Protein 7QWJ (pdb70)

B-factor: mean 31.21, std 9.35, range [13.26, 71.38]

CATH classification: 3.60.21.10

Solvent-accessible surface area: 13076 Å² total; per-residue (Å²): 137,145,81,121,121,35,72,19,64,63,0,15,85,63,0,32,129,17,105,74,53,169,110,52,96,65,10,114,9,99,59,87,19,1,94,57,0,2,66,92,0,68,57,22,2,73,190,29,71,9,1,5,99,13,131,16,70,7,31,0,0,0,2,0,5,2,31,2,29,29,0,4,51,0,0,88,99,5,8,32,12,93,141,18,40,0,0,0,0,0,3,0,0,0,99,17,169,14,0,4,4,0,0,2,0,0,1,0,3,2,16,78,42,40,127,65,0,18,1,0,2,0,3,11,0,6,28,80,40,0,130,137,96,24,0,44,83,10,0,88,134,41,50,60,82,156,0,6,128,28,0,10,58,1,1,21,0,1,4,2,0,0,9,0,48,130,60,2,0,0,0,0,0,0,3,9,66,75,20,132,48,17,96,51,0,102,169,31,152,33,68,41,86,20,56,124,120,24,20,10,0,3,0,0,33,0,5,18,44,153,104,51,130,16,84,36,121,7,139,98,74,31,17,81,16,0,0,43,61,20,0,66,158,20,7,121,126,42,100,22,118,13,0,0,0,0,11,60,44,12,135,90,0,68,95,50,24,19,201,156,39,0,0,7,0,2,0,0,5,55,8,66,59,118,86,124,3,10,0,0,0,0,24,0,62,128,82,35,110,38,66,39,50,69,0,146,50,135

Organism: Saccharomyces cerevisiae (strain ATCC 204508 / S288c) (NCBI:txid559292)

Sequence (298 aa):
SDSQPVDVDNIIDRLLEVRGSKPGQQVDLEENEIRYLCSKARSIFIKQPILLELEAPIKICGDIHGQYYDLLRLFEYGGFPPESNYLFLGDYVDRGKQSLETICLLLAYKIKYPENFFILRGNHECCASINRIYGFYDECKRRYNIKLWKTFTDCFNCLPIAAIIDEKIFCMHGGLSPDLNSMEQIRRVMRPTDIPDVGLLCDLLWSDPDKDIVGWSENDRGVSFTFGPDVVNRFLQKQDMELICRAHQVVEDGYEFFSKRQLVTLFSAPNYCGEFDNAGAMMSVDESLLCSFQILKPA

Foldseek 3Di:
DVDDDADLVVQLCQLCVCLVDDQPDAGDDDLVNLLCLLVLLLVLLQVAFLAAEAEDQAKEFEAAAQSSNLVVVVCVVVPPPPVHFYEYAEHQHFLHQRSVSRVSNLSSCCNVPVRRYAYAYALCLAPVNVVPRPPCVNCPVSHNNVSVVSSSLSSLSHRAWYAYPLAEIEGAADFAPQCPDVVVSRPDDPRDGQDQDDGSVRRRHEHEDQPDDAWADDPVNGGTYHHLVVLVVVCVVSVHQAYEYENDDDAAQKDAHNVNRYMYGHRHACRSVPRQHWHWMWGQHNVRDIDIDIGGDD

GO terms:
  GO:0004722 protein serine/threonine phosphatase activity (F, IDA)
  GO:0032153 cell division site (C, IDA)
  GO:0000776 kinetochore (C, IDA)
  GO:0001400 mating projection base (C, IDA)
  GO:0005634 nucleus (C, IDA)
  GO:0005730 nucleolus (C, IDA)
  GO:0005816 spindle pole body (C, IDA)
  GO:0005935 cellular bud neck (C, IDA)
  GO:0000164 protein phosphatase type 1 complex (C, IDA)
  GO:0005847 mRNA cleavage and polyadenylation specificity factor complex (C, IDA)
  GO:2000370 positive regulation of clathrin-dependent endocytosis (P, IGI)
  GO:0031536 positive regulation of exit from mitosis (P, IGI)
  GO:0000076 DNA replication checkpoint signaling (P, IGI)
  GO:0008360 regulation of cell shape (P, IGI)
  GO:0000723 telomere maintenance (P, IGI)
  GO:0034501 protein localization to kinetochore (P, IMP)
  GO:0009408 response to heat (P, IMP)
  GO:0030437 ascospore formation (P, IMP)
  GO:0031297 replication fork processing (P, IMP)
  GO:1901901 regulation of protein localization to cell division site involved in cytokinesis (P, IMP)

Secondary structure (DSSP, 8-state):
----PPPHHHHHHHHHGGGSS-TT------HHHHHHHHHHHHHHHHHS-SEEEE-SSEEEE-B-TT-HHHHHHHHHHH--TTSS-EEE-S--SSSSS-HHHHHHHHHHHHHHSTTTEEE---TTSSTTGGGTSSHHHHHHHHS-HHHHHHHHHHHTT---EEEETTTEEE-SS---TT---HHHHHT--SS-PPPSSSHHHHHHH-EE-TT-SSEEE-TTSSSEEE-HHHHHHHHHHHT-SEEEE-SS--TTSEEEETTTTEEEEB--SSGGGTS-PPEEEEEE-TT--EEEEEE---

Nearest PDB structures (foldseek):
  8a8f-assembly1_A  TM=9.988E-01  e=7.359E-65  Saccharomyces cerevisiae
  7tvf-assembly2_C  TM=9.995E-01  e=3.574E-62  Homo sapiens
  6zej-assembly5_L  TM=9.985E-01  e=8.650E-61  Homo sapiens
  6obs-assembly1_A  TM=9.991E-01  e=1.949E-60  Homo sapiens
  6zeg-assembly1_A  TM=9.976E-01  e=4.390E-60  Homo sapiens

Structure (mmCIF, N/CA/C/O backbone):
data_7QWJ
#
_entry.id   7QWJ
#
_cell.length_a   38.284
_cell.length_b   83.294
_cell.length_c   96.532
_cell.angle_alpha   90.000
_cell.angle_beta   90.000
_cell.angle_gamma   90.000
#
_symmetry.space_group_name_H-M   'P 21 21 21'
#
loop_
_entity.id
_entity.type
_entity.pdbx_description
1 polymer 'Serine/threonine-protein phosphatase PP1-2'
2 non-polymer 'MANGANESE (II) ION'
3 non-polymer 'PHOSPHATE ION'
4 water water
#
loop_
_atom_site.group_PDB
_atom_site.id
_atom_site.type_symbol
_atom_site.label_atom_id
_atom_site.label_alt_id
_atom_site.label_comp_id
_atom_site.label_asym_id
_atom_site.label_entity_id
_atom_site.label_seq_id
_atom_site.pdbx_PDB_ins_code
_atom_site.Cartn_x
_atom_site.Cartn_y
_atom_site.Cartn_z
_atom_site.occupancy
_atom_site.B_iso_or_equiv
_atom_site.auth_seq_id
_atom_site.auth_comp_id
_atom_site.auth_asym_id
_atom_site.auth_atom_id
_atom_site.pdbx_PDB_model_num
ATOM 1 N N . SER A 1 1 ? 9.260 15.863 41.839 1.00 37.48 1 SER A N 1
ATOM 2 C CA . SER A 1 1 ? 8.125 16.724 42.257 1.00 46.83 1 SER A CA 1
ATOM 3 C C . SER A 1 1 ? 7.638 17.662 41.233 1.00 45.49 1 SER A C 1
ATOM 4 O O . SER A 1 1 ? 6.438 17.857 41.053 1.00 47.35 1 SER A O 1
ATOM 7 N N . ASP A 1 2 ? 8.601 18.338 40.646 1.00 41.78 2 ASP A N 1
ATOM 8 C CA . ASP A 1 2 ? 8.371 18.945 39.359 1.00 43.18 2 ASP A CA 1
ATOM 9 C C . ASP A 1 2 ? 8.419 17.890 38.256 1.00 43.46 2 ASP A C 1
ATOM 10 O O . ASP A 1 2 ? 7.620 17.947 37.316 1.00 44.65 2 ASP A O 1
ATOM 15 N N . SER A 1 3 ? 9.294 16.893 38.382 1.00 39.67 3 SER A N 1
ATOM 16 C CA . SER A 1 3 ? 9.395 15.818 37.405 1.00 38.20 3 SER A CA 1
ATOM 17 C C . SER A 1 3 ? 8.472 14.663 37.773 1.00 39.49 3 SER A C 1
ATOM 18 O O . SER A 1 3 ? 8.247 14.366 38.955 1.00 33.63 3 SER A O 1
ATOM 21 N N . GLN A 1 4 ? 7.938 14.007 36.743 1.00 37.44 4 GLN A N 1
ATOM 22 C CA . GLN A 1 4 ? 7.077 12.850 36.934 1.00 33.77 4 GLN A CA 1
ATOM 23 C C . GLN A 1 4 ? 7.402 11.798 35.892 1.00 32.41 4 GLN A C 1
ATOM 24 O O . GLN A 1 4 ? 7.815 12.129 34.771 1.00 31.20 4 GLN A O 1
ATOM 30 N N . PRO A 1 5 ? 7.240 10.521 36.224 1.00 31.24 5 PRO A N 1
ATOM 31 C CA . PRO A 1 5 ? 7.277 9.488 35.193 1.00 32.67 5 PRO A CA 1
ATOM 32 C C . PRO A 1 5 ? 6.107 9.668 34.243 1.00 32.63 5 PR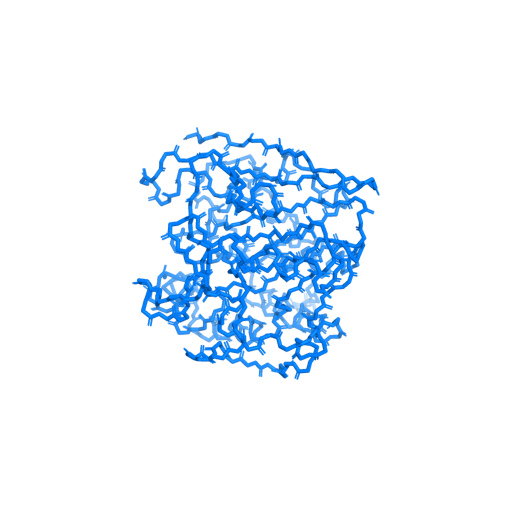O A C 1
ATOM 33 O O . PRO A 1 5 ? 5.008 10.044 34.655 1.00 30.57 5 PRO A O 1
ATOM 37 N N . VAL A 1 6 ? 6.353 9.418 32.960 1.00 32.62 6 VAL A N 1
ATOM 38 C CA . VAL A 1 6 ? 5.295 9.576 31.970 1.00 33.55 6 VAL A CA 1
ATOM 39 C C . VAL A 1 6 ? 4.253 8.477 32.159 1.00 34.66 6 VAL A C 1
ATOM 40 O O . VAL A 1 6 ? 4.590 7.295 32.304 1.00 34.52 6 VAL A O 1
ATOM 44 N N . ASP A 1 7 ? 2.980 8.867 32.176 1.00 34.70 7 ASP A N 1
ATOM 45 C CA . ASP A 1 7 ? 1.854 7.949 32.336 1.00 37.17 7 ASP A CA 1
ATOM 46 C C . ASP A 1 7 ? 1.174 7.713 30.986 1.00 34.35 7 ASP A C 1
ATOM 47 O O . ASP A 1 7 ? 0.610 8.646 30.400 1.00 34.19 7 ASP A O 1
ATOM 52 N N . VAL A 1 8 ? 1.185 6.460 30.515 1.00 36.57 8 VAL A N 1
ATOM 53 C CA . VAL A 1 8 ? 0.599 6.161 29.207 1.00 33.40 8 VAL A CA 1
ATOM 54 C C . VAL A 1 8 ? -0.924 6.280 29.252 1.00 35.83 8 VAL A C 1
ATOM 55 O O . VAL A 1 8 ? -1.539 6.827 28.327 1.00 35.22 8 VAL A O 1
ATOM 59 N N . ASP A 1 9 ? -1.553 5.821 30.345 1.00 38.69 9 ASP A N 1
ATOM 60 C CA . ASP A 1 9 ? -3.003 5.964 30.500 1.00 34.67 9 ASP A CA 1
ATOM 61 C C . ASP A 1 9 ? -3.415 7.428 30.472 1.00 33.05 9 ASP A C 1
ATOM 62 O O . ASP A 1 9 ? -4.473 7.779 29.942 1.00 37.16 9 ASP A O 1
ATOM 67 N N . ASN A 1 10 ? -2.596 8.297 31.052 1.00 36.17 10 ASN A N 1
ATOM 68 C CA . ASN A 1 10 ? -2.908 9.718 31.034 1.00 33.80 10 ASN A CA 1
ATOM 69 C C . ASN A 1 10 ? -2.819 10.279 29.624 1.00 35.25 10 ASN A C 1
ATOM 70 O O . ASN A 1 10 ? -3.637 11.120 29.238 1.00 37.23 10 ASN A O 1
ATOM 75 N N . ILE A 1 11 ? -1.825 9.830 28.842 1.00 39.25 11 ILE A N 1
ATOM 76 C CA . ILE A 1 11 ? -1.631 10.355 27.487 1.00 38.21 11 ILE A CA 1
ATOM 77 C C . ILE A 1 11 ? -2.754 9.889 26.567 1.00 32.94 11 ILE A C 1
ATOM 78 O O . ILE A 1 11 ? -3.261 10.662 25.745 1.00 29.69 11 ILE A O 1
ATOM 83 N N . ILE A 1 12 ? -3.166 8.622 26.701 1.00 33.66 12 ILE A N 1
ATOM 84 C CA . ILE A 1 12 ? -4.303 8.105 25.940 1.00 30.09 12 ILE A CA 1
ATOM 85 C C . ILE A 1 12 ? -5.556 8.927 26.217 1.00 32.93 12 ILE A C 1
ATOM 86 O O . ILE A 1 12 ? -6.353 9.194 25.308 1.00 33.07 12 ILE A O 1
ATOM 91 N N . ASP A 1 13 ? -5.740 9.366 27.466 1.00 36.61 13 ASP A N 1
ATOM 92 C CA . ASP A 1 13 ? -6.898 10.195 27.807 1.00 34.69 13 ASP A CA 1
ATOM 93 C C . ASP A 1 13 ? -6.868 11.531 27.080 1.00 34.04 13 ASP A C 1
ATOM 94 O O . ASP A 1 13 ? -7.869 11.952 26.492 1.00 36.37 13 ASP A O 1
ATOM 99 N N . ARG A 1 14 ? -5.739 12.238 27.137 1.00 36.65 14 ARG A N 1
ATOM 100 C CA . ARG A 1 14 ? -5.665 13.515 26.435 1.00 34.71 14 ARG A CA 1
ATOM 101 C C . ARG A 1 14 ? -5.792 13.337 24.927 1.00 36.80 14 ARG A C 1
ATOM 102 O O . ARG A 1 14 ? -6.331 14.217 24.244 1.00 39.64 14 ARG A O 1
ATOM 110 N N . LEU A 1 15 ? -5.287 12.221 24.387 1.00 36.48 15 LEU A N 1
ATOM 111 C CA . LEU A 1 15 ? -5.436 11.962 22.955 1.00 34.03 15 LEU A CA 1
ATOM 112 C C . LEU A 1 15 ? -6.894 11.703 22.588 1.00 33.63 15 LEU A C 1
ATOM 113 O O . LEU A 1 15 ? -7.378 12.207 21.567 1.00 36.62 15 LEU A O 1
ATOM 118 N N . LEU A 1 16 ? -7.622 10.945 23.416 1.00 32.95 16 LEU A N 1
ATOM 119 C CA . LEU A 1 16 ? -9.028 10.668 23.136 1.00 33.57 16 LEU A CA 1
ATOM 120 C C . LEU A 1 16 ? -9.963 11.800 23.559 1.00 39.04 16 LEU A C 1
ATOM 121 O O . LEU A 1 16 ? -11.158 11.744 23.249 1.00 36.05 16 LEU A O 1
ATOM 126 N N . GLU A 1 17 ? -9.458 12.829 24.245 1.00 41.32 17 GLU A N 1
ATOM 127 C CA . GLU A 1 17 ? -10.330 13.893 24.739 1.00 42.02 17 GLU A CA 1
ATOM 128 C C . GLU A 1 17 ? -10.956 14.696 23.610 1.00 42.50 17 GLU A C 1
ATOM 129 O O . GLU A 1 17 ? -12.061 15.224 23.772 1.00 44.96 17 GLU A O 1
ATOM 135 N N . VAL A 1 18 ? -10.272 14.811 22.473 1.00 43.23 18 VAL A N 1
ATOM 136 C CA . VAL A 1 18 ? -10.743 15.640 21.368 1.00 41.88 18 VAL A CA 1
ATOM 137 C C . VAL A 1 18 ? -11.726 14.872 20.495 1.00 42.82 18 VAL A C 1
ATOM 138 O O . VAL A 1 18 ? -12.082 15.335 19.405 1.00 46.32 18 VAL A O 1
ATOM 142 N N . ARG A 1 19 ? -12.156 13.689 20.947 1.00 41.49 19 ARG A N 1
ATOM 143 C CA . ARG A 1 19 ? -13.086 12.892 20.147 1.00 42.18 19 ARG A CA 1
ATOM 144 C C . ARG A 1 19 ? -14.321 13.699 19.786 1.00 48.82 19 ARG A C 1
ATOM 145 O O . ARG A 1 19 ? -14.783 13.683 18.638 1.00 50.29 19 ARG A O 1
ATOM 153 N N . GLY A 1 20 ? -14.859 14.425 20.754 1.00 50.55 20 GLY A N 1
ATOM 154 C CA . GLY A 1 20 ? -15.937 15.342 20.464 1.00 56.11 20 GLY A CA 1
ATOM 155 C C . GLY A 1 20 ? -15.399 16.706 20.091 1.00 59.22 20 GLY A C 1
ATOM 156 O O . GLY A 1 20 ? -15.412 17.630 20.914 1.00 62.92 20 GLY A O 1
ATOM 157 N N . SER A 1 21 ? -14.890 16.834 18.868 1.00 56.03 21 SER A N 1
ATOM 158 C CA . SER A 1 21 ? -14.386 18.104 18.362 1.00 55.70 21 SER A CA 1
ATOM 159 C C . SER A 1 21 ? -14.274 17.993 16.848 1.00 59.34 21 SER A C 1
ATOM 160 O O . SER A 1 21 ? -14.478 16.922 16.266 1.00 57.53 21 SER A O 1
ATOM 163 N N . LYS A 1 22 ? -13.934 19.169 16.186 1.00 63.11 22 LYS A N 1
ATOM 164 C CA . LYS A 1 22 ? -13.726 19.378 14.761 1.00 58.40 22 LYS A CA 1
ATOM 165 C C . LYS A 1 22 ? -12.336 18.909 14.356 1.00 55.94 22 LYS A C 1
ATOM 166 O O . LYS A 1 22 ? -11.381 19.026 15.135 1.00 54.96 22 LYS A O 1
ATOM 172 N N . PRO A 1 23 ? -12.218 18.380 13.137 1.00 55.17 23 PRO A N 1
ATOM 173 C CA . PRO A 1 23 ? -10.906 17.950 12.625 1.00 51.03 23 PRO A CA 1
ATOM 174 C C . PRO A 1 23 ? -9.983 19.147 12.452 1.00 51.17 23 PRO A C 1
ATOM 175 O O . PRO A 1 23 ? -10.276 20.070 11.689 1.00 56.91 23 PRO A O 1
ATOM 179 N N . GLY A 1 24 ? -8.865 19.126 13.171 1.00 49.72 24 GLY A N 1
ATOM 180 C CA . GLY A 1 24 ? -7.910 20.216 13.147 1.00 44.32 24 GLY A CA 1
ATOM 181 C C . GLY A 1 24 ? -7.424 20.504 14.548 1.00 44.68 24 GLY A C 1
ATOM 182 O O . GLY A 1 24 ? -6.290 20.951 14.751 1.00 48.37 24 GLY A O 1
ATOM 183 N N . GLN A 1 25 ? -8.294 20.230 15.520 1.00 46.57 25 GLN A N 1
ATOM 184 C CA . GLN A 1 25 ? -8.010 20.474 16.928 1.00 44.44 25 GLN A CA 1
ATOM 185 C C . GLN A 1 25 ? -6.843 19.608 17.383 1.00 47.61 25 GLN A C 1
ATOM 186 O O . GLN A 1 25 ? -6.909 18.374 17.313 1.00 46.69 25 GLN A O 1
ATOM 192 N N . GLN A 1 26 ? -5.774 20.252 17.844 1.00 45.47 26 GLN A N 1
ATOM 193 C CA . GLN A 1 26 ? -4.550 19.547 18.189 1.00 43.00 26 GLN A CA 1
ATOM 194 C C . GLN A 1 26 ? -4.617 19.006 19.618 1.00 41.84 26 GLN A C 1
ATOM 195 O O . GLN A 1 26 ? -5.589 19.213 20.348 1.00 44.41 26 GLN A O 1
ATOM 201 N N . VAL A 1 27 ? -3.564 18.287 20.010 1.00 42.82 27 VAL A N 1
ATOM 202 C CA . VAL A 1 27 ? -3.419 17.707 21.343 1.00 44.19 27 VAL A CA 1
ATOM 203 C C . VAL A 1 27 ? -2.009 18.041 21.830 1.00 46.32 27 VAL A C 1
ATOM 204 O O . VAL A 1 27 ? -1.020 17.600 21.236 1.00 44.34 27 VAL A O 1
ATOM 208 N N . ASP A 1 28 ? -1.920 18.838 22.893 1.00 50.82 28 ASP A N 1
ATOM 209 C CA . ASP A 1 28 ? -0.632 19.272 23.434 1.00 46.39 28 ASP A CA 1
ATOM 210 C C . ASP A 1 28 ? -0.007 18.098 24.167 1.00 43.39 28 ASP A C 1
ATOM 211 O O . ASP A 1 28 ? -0.317 17.837 25.333 1.00 46.86 28 ASP A O 1
ATOM 216 N N . LEU A 1 29 ? 0.861 17.363 23.496 1.00 37.93 29 LEU A N 1
ATOM 217 C CA . LEU A 1 29 ? 1.696 16.424 24.221 1.00 39.58 29 LEU A CA 1
ATOM 218 C C . LEU A 1 29 ? 3.039 17.076 24.525 1.00 36.62 29 LEU A C 1
ATOM 219 O O . LEU A 1 29 ? 3.576 17.843 23.720 1.00 35.01 29 LEU A O 1
ATOM 224 N N . GLU A 1 30 ? 3.573 16.776 25.701 1.00 39.73 30 GLU A N 1
ATOM 225 C CA . GLU A 1 30 ? 4.878 17.301 26.065 1.00 39.95 30 GLU A CA 1
ATOM 226 C C . GLU A 1 30 ? 5.987 16.505 25.387 1.00 37.59 30 GLU A C 1
ATOM 227 O O . GLU A 1 30 ? 5.899 15.287 25.198 1.00 37.14 30 GLU A O 1
ATOM 233 N N . GLU A 1 31 ? 7.045 17.223 25.030 1.00 35.13 31 GLU A N 1
ATOM 234 C CA . GLU A 1 31 ? 8.134 16.658 24.248 1.00 34.27 31 GLU A CA 1
ATOM 235 C C . GLU A 1 31 ? 8.769 15.443 24.927 1.00 36.04 31 GLU A C 1
ATOM 236 O O . GLU A 1 31 ? 9.210 14.512 24.239 1.00 36.78 31 GLU A O 1
ATOM 242 N N . ASN A 1 32 ? 8.802 15.406 26.269 1.00 34.50 32 ASN A N 1
ATOM 243 C CA . ASN A 1 32 ? 9.313 14.206 26.936 1.00 36.25 32 ASN A CA 1
ATOM 244 C C . ASN A 1 32 ? 8.292 13.072 26.928 1.00 29.68 32 ASN A C 1
ATOM 245 O O . ASN A 1 32 ? 8.670 11.900 27.034 1.00 31.39 32 ASN A O 1
ATOM 250 N N . GLU A 1 33 ? 7.007 13.401 26.830 1.00 33.34 33 GLU A N 1
ATOM 251 C CA . GLU A 1 33 ? 5.994 12.371 26.656 1.00 36.03 33 GLU A CA 1
ATOM 252 C C . GLU A 1 33 ? 6.182 11.652 25.330 1.00 30.52 33 GLU A C 1
ATOM 253 O O . GLU A 1 33 ? 6.109 10.420 25.259 1.00 30.66 33 GLU A O 1
ATOM 259 N N . ILE A 1 34 ? 6.456 12.410 24.275 1.00 30.92 34 ILE A N 1
ATOM 260 C CA . ILE A 1 34 ? 6.652 11.803 22.970 1.00 31.18 34 ILE A CA 1
ATOM 261 C C . ILE A 1 34 ? 7.935 10.978 22.942 1.00 34.13 34 ILE A C 1
ATOM 262 O O . ILE A 1 34 ? 7.966 9.875 22.379 1.00 30.29 34 ILE A O 1
ATOM 267 N N . ARG A 1 35 ? 9.013 11.474 23.562 1.00 31.47 35 ARG A N 1
ATOM 268 C CA . ARG A 1 35 ? 10.217 10.652 23.607 1.00 29.23 35 ARG A CA 1
ATOM 269 C C . ARG A 1 35 ? 9.985 9.381 24.402 1.00 30.98 35 ARG A C 1
ATOM 270 O O . ARG A 1 35 ? 10.530 8.327 24.051 1.00 32.03 35 ARG A O 1
ATOM 278 N N . TYR A 1 36 ? 9.178 9.453 25.462 1.00 32.14 36 TYR A N 1
ATOM 279 C CA . TYR A 1 36 ? 8.805 8.235 26.175 1.00 33.79 36 TYR A CA 1
ATOM 280 C C . TYR A 1 36 ? 8.062 7.272 25.248 1.00 30.14 36 TYR A C 1
ATOM 281 O O . TYR A 1 36 ? 8.361 6.066 25.210 1.00 29.04 36 TYR A O 1
ATOM 290 N N . LEU A 1 37 ? 7.090 7.796 24.490 1.00 29.17 37 LE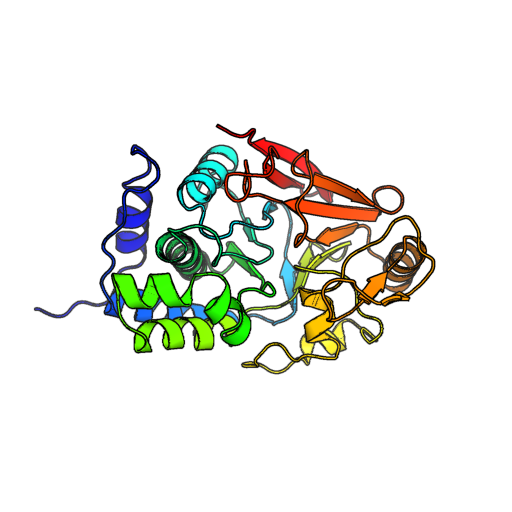U A N 1
ATOM 291 C CA . LEU A 1 37 ? 6.335 6.969 23.548 1.00 28.52 37 LEU A CA 1
ATOM 292 C C . LEU A 1 37 ? 7.269 6.267 22.579 1.00 26.74 37 LEU A C 1
ATOM 293 O O . LEU A 1 37 ? 7.195 5.044 22.389 1.00 26.63 37 LEU A O 1
ATOM 298 N N . CYS A 1 38 ? 8.169 7.034 21.966 1.00 24.60 38 CYS A N 1
ATOM 299 C CA . CYS A 1 38 ? 9.106 6.481 20.998 1.00 26.87 38 CYS A CA 1
ATOM 300 C C . CYS A 1 38 ? 10.038 5.463 21.636 1.00 27.78 38 CYS A C 1
ATOM 301 O O . CYS A 1 38 ? 10.253 4.374 21.088 1.00 27.49 38 CYS A O 1
ATOM 304 N N . SER A 1 39 ? 10.611 5.799 22.800 1.00 28.08 39 SER A N 1
ATOM 305 C CA . SER A 1 39 ? 11.606 4.918 23.400 1.00 27.03 39 SER A CA 1
ATOM 306 C C . SER A 1 39 ? 10.966 3.661 23.981 1.00 29.11 39 SER A C 1
ATOM 307 O O . SER A 1 39 ? 11.523 2.555 23.860 1.00 27.99 39 SER A O 1
ATOM 310 N N . LYS A 1 40 ? 9.789 3.796 24.599 1.00 28.26 40 LYS A N 1
ATOM 311 C CA . LYS A 1 40 ? 9.152 2.619 25.180 1.00 28.78 40 LYS A CA 1
ATOM 312 C C . LYS A 1 40 ? 8.643 1.679 24.088 1.00 28.03 40 LYS A C 1
ATOM 313 O O . LYS A 1 40 ? 8.862 0.462 24.158 1.00 28.91 40 LYS A O 1
ATOM 319 N N . ALA A 1 41 ? 8.004 2.226 23.046 1.00 28.50 41 ALA A N 1
ATOM 320 C CA . ALA A 1 41 ? 7.551 1.398 21.926 1.00 26.03 41 ALA A CA 1
ATOM 321 C C . ALA A 1 41 ? 8.723 0.791 21.165 1.00 23.32 41 ALA A C 1
ATOM 322 O O . ALA A 1 41 ? 8.687 -0.397 20.818 1.00 23.06 41 ALA A O 1
ATOM 324 N N . ARG A 1 42 ? 9.760 1.592 20.880 1.00 22.80 42 ARG A N 1
ATOM 325 C CA . ARG A 1 42 ? 10.982 1.076 20.257 1.00 23.56 42 ARG A CA 1
ATOM 326 C C . ARG A 1 42 ? 11.472 -0.179 20.965 1.00 26.17 42 ARG A C 1
ATOM 327 O O . ARG A 1 42 ? 11.811 -1.186 20.326 1.00 25.01 42 ARG A O 1
ATOM 335 N N . SER A 1 43 ? 11.499 -0.140 22.297 1.00 26.44 43 SER A N 1
ATOM 336 C CA . SER A 1 43 ? 11.941 -1.306 23.045 1.00 27.00 43 SER A CA 1
ATOM 337 C C . SER A 1 43 ? 11.003 -2.481 22.813 1.00 25.90 43 SER A C 1
ATOM 338 O O . SER A 1 43 ? 11.451 -3.627 22.668 1.00 27.50 43 SER A O 1
ATOM 341 N N . ILE A 1 44 ? 9.697 -2.220 22.755 1.00 27.07 44 ILE A N 1
ATOM 342 C CA . ILE A 1 44 ? 8.753 -3.306 22.495 1.00 27.73 44 ILE A CA 1
ATOM 343 C C . ILE A 1 44 ? 8.942 -3.846 21.080 1.00 25.23 44 ILE A C 1
ATOM 344 O O . ILE A 1 44 ? 9.011 -5.063 20.863 1.00 27.83 44 ILE A O 1
ATOM 349 N N . PHE A 1 45 ? 9.048 -2.948 20.098 1.00 25.71 45 PHE A N 1
ATOM 350 C CA . PHE A 1 45 ? 9.271 -3.374 18.721 1.00 23.84 45 PHE A CA 1
ATOM 351 C C . PHE A 1 45 ? 10.487 -4.292 18.618 1.00 27.46 45 PHE A C 1
ATOM 352 O O . PHE A 1 45 ? 10.455 -5.311 17.912 1.00 27.12 45 PHE A O 1
ATOM 360 N N . ILE A 1 46 ? 11.564 -3.960 19.338 1.00 27.41 46 ILE A N 1
ATOM 361 C CA . ILE A 1 46 ? 12.801 -4.732 19.233 1.00 26.73 46 ILE A CA 1
ATOM 362 C C . ILE A 1 46 ? 12.656 -6.080 19.918 1.00 25.43 46 ILE A C 1
ATOM 363 O O . ILE A 1 46 ? 13.202 -7.087 19.456 1.00 29.89 46 ILE A O 1
ATOM 368 N N . LYS A 1 47 ? 11.926 -6.133 21.029 1.00 30.29 47 LYS A N 1
ATOM 369 C CA . LYS A 1 47 ? 11.724 -7.420 21.678 1.00 28.09 47 LYS A CA 1
ATOM 370 C C . LYS A 1 47 ? 10.877 -8.334 20.807 1.00 30.99 47 LYS A C 1
ATOM 371 O O . LYS A 1 47 ? 11.205 -9.511 20.615 1.00 31.16 47 LYS A O 1
ATOM 377 N N . GLN A 1 48 ? 9.786 -7.805 20.262 1.00 29.29 48 GLN A N 1
ATOM 378 C CA . GLN A 1 48 ? 8.883 -8.621 19.484 1.00 24.90 48 GLN A CA 1
ATOM 379 C C . GLN A 1 48 ? 9.522 -8.935 18.138 1.00 23.30 48 GLN A C 1
ATOM 380 O O . GLN A 1 48 ? 10.409 -8.211 17.685 1.00 24.94 48 GLN A O 1
ATOM 386 N N . PRO A 1 49 ? 9.134 -10.035 17.501 1.00 24.91 49 PRO A N 1
ATOM 387 C CA . PRO A 1 49 ? 9.787 -10.417 16.245 1.00 23.77 49 PRO A CA 1
ATOM 388 C C . PRO A 1 49 ? 9.475 -9.440 15.118 1.00 25.35 49 PRO A C 1
ATOM 389 O O . PRO A 1 49 ? 8.468 -8.724 15.126 1.00 26.25 49 PRO A O 1
ATOM 393 N N . ILE A 1 50 ? 10.379 -9.405 14.134 1.00 28.14 50 ILE A N 1
ATOM 394 C CA . ILE A 1 50 ? 10.169 -8.519 12.993 1.00 26.99 50 ILE A CA 1
ATOM 395 C C . ILE A 1 50 ? 9.099 -9.070 12.069 1.00 24.38 50 ILE A C 1
ATOM 396 O O . ILE A 1 50 ? 8.464 -8.307 11.337 1.00 26.97 50 ILE A O 1
ATOM 401 N N . LEU A 1 51 ? 8.871 -10.370 12.087 1.00 26.88 51 LEU A N 1
ATOM 402 C CA . LEU A 1 51 ? 7.741 -10.991 11.419 1.00 25.71 51 LEU A CA 1
ATOM 403 C C . LEU A 1 51 ? 6.774 -11.418 12.520 1.00 27.91 51 LEU A C 1
ATOM 404 O O . LEU A 1 51 ? 7.032 -12.387 13.237 1.00 30.28 51 LEU A O 1
ATOM 409 N N . LEU A 1 52 ? 5.674 -10.684 12.674 1.00 27.78 52 LEU A N 1
ATOM 410 C CA . LEU A 1 52 ? 4.738 -10.972 13.757 1.00 26.05 52 LEU A CA 1
ATOM 411 C C . LEU A 1 52 ? 3.941 -12.239 13.464 1.00 26.94 52 LEU A C 1
ATOM 412 O O . LEU A 1 52 ? 3.560 -12.499 12.320 1.00 27.81 52 LEU A O 1
ATOM 417 N N . GLU A 1 53 ? 3.703 -13.040 14.510 1.00 30.31 53 GLU A N 1
ATOM 418 C CA . GLU A 1 53 ? 2.793 -14.186 14.458 1.00 26.51 53 GLU A CA 1
ATOM 419 C C . GLU A 1 53 ? 1.560 -13.829 15.284 1.00 28.35 53 GLU A C 1
ATOM 420 O O . GLU A 1 53 ? 1.628 -13.783 16.517 1.00 29.81 53 GLU A O 1
ATOM 426 N N . LEU A 1 54 ? 0.436 -13.583 14.621 1.00 25.45 54 LEU A N 1
ATOM 427 C CA . LEU A 1 54 ? -0.733 -13.051 15.294 1.00 22.83 54 LEU A CA 1
ATOM 428 C C . LEU A 1 54 ? -1.885 -14.039 15.237 1.00 27.40 54 LEU A C 1
ATOM 429 O O . LEU A 1 54 ? -1.909 -14.962 14.420 1.00 30.12 54 LEU A O 1
ATOM 434 N N . GLU A 1 55 ? -2.858 -13.818 16.106 1.00 28.51 55 GLU A N 1
ATOM 435 C CA . GLU A 1 55 ? -4.000 -14.706 16.240 1.00 30.68 55 GLU A CA 1
ATOM 436 C C . GLU A 1 55 ? -5.274 -13.916 16.030 1.00 27.25 55 GLU A C 1
ATOM 437 O O . GLU A 1 55 ? -5.387 -12.785 16.508 1.00 29.01 55 GLU A O 1
ATOM 443 N N . ALA A 1 56 ? -6.231 -14.511 15.311 1.00 26.64 56 ALA A N 1
ATOM 444 C CA . ALA A 1 56 ? -7.562 -13.944 15.193 1.00 25.43 56 ALA A CA 1
ATOM 445 C C . ALA A 1 56 ? -8.341 -14.189 16.481 1.00 26.41 56 ALA A C 1
ATOM 446 O O . ALA A 1 56 ? -7.992 -15.079 17.256 1.00 29.03 56 ALA A O 1
ATOM 448 N N . PRO A 1 57 ? -9.413 -13.419 16.737 1.00 25.43 57 PRO A N 1
ATOM 449 C CA . PRO A 1 57 ? -9.967 -12.323 15.932 1.00 30.88 57 PRO A CA 1
ATOM 450 C C . PRO A 1 57 ? -9.078 -11.078 15.940 1.00 28.31 57 PRO A C 1
ATOM 451 O O . PRO A 1 57 ? -8.362 -10.865 16.913 1.00 28.58 57 PRO A O 1
ATOM 455 N N . ILE A 1 58 ? -9.115 -10.274 14.881 1.00 24.87 58 ILE A N 1
ATOM 456 C CA . ILE A 1 58 ? -8.304 -9.061 14.840 1.00 25.03 58 ILE A CA 1
ATOM 457 C C . ILE A 1 58 ? -8.879 -8.136 13.773 1.00 23.51 58 ILE A C 1
ATOM 458 O O . ILE A 1 58 ? -9.359 -8.591 12.732 1.00 24.70 58 ILE A O 1
ATOM 463 N N . LYS A 1 59 ? -8.867 -6.828 14.061 1.00 21.87 59 LYS A N 1
ATOM 464 C CA . LYS A 1 59 ? -9.229 -5.796 13.094 1.00 21.11 59 LYS A CA 1
ATOM 465 C C . LYS A 1 59 ? -7.955 -5.278 12.416 1.00 20.39 59 LYS A C 1
ATOM 466 O O . LYS A 1 59 ? -6.914 -5.131 13.066 1.00 19.97 59 LYS A O 1
ATOM 472 N N . ILE A 1 60 ? -8.033 -4.998 11.105 1.00 18.16 60 ILE A N 1
ATOM 473 C CA . ILE A 1 60 ? -6.870 -4.615 10.302 1.00 17.87 60 ILE A CA 1
ATOM 474 C C . ILE A 1 60 ? -7.195 -3.341 9.533 1.00 20.89 60 ILE A C 1
ATOM 475 O O . ILE A 1 60 ? -8.232 -3.265 8.861 1.00 18.66 60 ILE A O 1
ATOM 480 N N . CYS A 1 61 ? -6.308 -2.343 9.622 1.00 17.21 61 CYS A N 1
ATOM 481 C CA . CYS A 1 61 ? -6.440 -1.089 8.886 1.00 16.80 61 CYS A CA 1
ATOM 482 C C . CYS A 1 61 ? -5.280 -0.836 7.934 1.00 17.92 61 CYS A C 1
ATOM 483 O O . CYS A 1 61 ? -4.133 -1.202 8.207 1.00 16.62 61 CYS A O 1
ATOM 486 N N . GLY A 1 62 ? -5.594 -0.180 6.821 1.00 17.13 62 GLY A N 1
ATOM 487 C CA . GLY A 1 62 ? -4.606 0.337 5.899 1.00 19.83 62 GLY A CA 1
ATOM 488 C C . GLY A 1 62 ? -4.226 1.769 6.203 1.00 18.11 62 GLY A C 1
ATOM 489 O O . GLY A 1 62 ? -4.313 2.221 7.349 1.00 18.68 62 GLY A O 1
ATOM 490 N N . ASP A 1 63 ? -3.822 2.502 5.158 1.00 18.49 63 ASP A N 1
ATOM 491 C CA . ASP A 1 63 ? -3.156 3.793 5.337 1.00 19.35 63 ASP A CA 1
ATOM 492 C C . ASP A 1 63 ? -4.024 4.780 6.115 1.00 21.24 63 ASP A C 1
ATOM 493 O O . ASP A 1 63 ? -5.257 4.773 6.022 1.00 21.80 63 ASP A O 1
ATOM 498 N N . ILE A 1 64 ? -3.357 5.635 6.900 1.00 18.91 64 ILE A N 1
ATOM 499 C CA . ILE A 1 64 ? -4.017 6.671 7.701 1.00 20.30 64 ILE A CA 1
ATOM 500 C C . ILE A 1 64 ? -3.565 8.052 7.276 1.00 22.39 64 ILE A C 1
ATOM 501 O O . ILE A 1 64 ? -4.384 8.974 7.137 1.00 22.91 64 ILE A O 1
ATOM 506 N N . HIS A 1 65 ? -2.255 8.238 7.101 1.00 23.55 65 HIS A N 1
ATOM 507 C CA . HIS A 1 65 ? -1.624 9.447 6.576 1.00 19.43 65 HIS A CA 1
ATOM 508 C C . HIS A 1 65 ? -2.096 10.700 7.303 1.00 22.02 65 HIS A C 1
ATOM 509 O O . HIS A 1 65 ? -2.547 11.664 6.692 1.00 24.98 65 HIS A O 1
ATOM 516 N N . GLY A 1 66 ? -1.946 10.682 8.627 1.00 24.63 66 GLY A N 1
ATOM 517 C CA . GLY A 1 66 ? -2.146 11.866 9.448 1.00 25.83 66 GLY A CA 1
ATOM 518 C C . GLY A 1 66 ? -3.566 12.361 9.555 1.00 26.38 66 GLY A C 1
ATOM 519 O O . GLY A 1 66 ? -3.776 13.476 10.041 1.00 27.91 66 GLY A O 1
ATOM 520 N N . GLN A 1 67 ? -4.548 11.576 9.104 1.00 26.62 67 GLN A N 1
ATOM 521 C CA . GLN A 1 67 ? -5.963 11.937 9.202 1.00 26.27 67 GLN A CA 1
ATOM 522 C C . GLN A 1 67 ? -6.442 11.511 10.586 1.00 27.11 67 GLN A C 1
ATOM 523 O O . GLN A 1 67 ? -7.138 10.511 10.764 1.00 29.69 67 GLN A O 1
ATOM 529 N N . TYR A 1 68 ? -6.029 12.282 11.597 1.00 26.93 68 TYR A N 1
ATOM 530 C CA . TYR A 1 68 ? -6.144 11.799 12.971 1.00 28.47 68 TYR A CA 1
ATOM 531 C C . TYR A 1 68 ? -7.594 11.571 13.377 1.00 28.45 68 TYR A C 1
ATOM 532 O O . TYR A 1 68 ? -7.895 10.637 14.137 1.00 27.46 68 TYR A O 1
ATOM 541 N N . TYR A 1 69 ? -8.514 12.403 12.892 1.00 28.03 69 TYR A N 1
ATOM 542 C CA . TYR A 1 69 ? -9.892 12.196 13.305 1.00 27.59 69 TYR A CA 1
ATOM 543 C C . TYR A 1 69 ? -10.532 11.039 12.570 1.00 27.40 69 TYR A C 1
ATOM 544 O O . TYR A 1 69 ? -11.559 10.525 13.021 1.00 32.23 69 TYR A O 1
ATOM 553 N N . ASP A 1 70 ? -9.917 10.580 11.484 1.00 29.17 70 ASP A N 1
ATOM 554 C CA . ASP A 1 70 ? -10.345 9.335 10.861 1.00 27.25 70 ASP A CA 1
ATOM 555 C C . ASP A 1 70 ? -9.790 8.121 11.598 1.00 25.58 70 ASP A C 1
ATOM 556 O O . ASP A 1 70 ? -10.463 7.081 11.662 1.00 29.28 70 ASP A O 1
ATOM 561 N N . LEU A 1 71 ? -8.590 8.236 12.183 1.00 25.57 71 LEU A N 1
ATOM 562 C CA . LEU A 1 71 ? -8.127 7.212 13.116 1.00 24.01 71 LEU A CA 1
ATOM 563 C C . LEU A 1 71 ? -9.109 7.042 14.268 1.00 25.24 71 LEU A C 1
ATOM 564 O O . LEU A 1 71 ? -9.461 5.911 14.643 1.00 22.57 71 LEU A O 1
ATOM 569 N N . LEU A 1 72 ? -9.542 8.159 14.867 1.00 26.00 72 LEU A N 1
ATOM 570 C CA . LEU A 1 72 ? -10.527 8.085 15.947 1.00 29.08 72 LEU A CA 1
ATOM 571 C C . LEU A 1 72 ? -11.832 7.486 15.440 1.00 28.08 72 LEU A C 1
ATOM 572 O O . LEU A 1 72 ? -12.479 6.687 16.130 1.00 29.04 72 LEU A O 1
ATOM 577 N N . ARG A 1 73 ? -12.220 7.851 14.222 1.00 27.67 73 ARG A N 1
ATOM 578 C CA . ARG A 1 73 ? -13.418 7.281 13.616 1.00 26.86 73 ARG A CA 1
ATOM 579 C C . ARG A 1 73 ? -13.283 5.760 13.443 1.00 28.95 73 ARG A C 1
ATOM 580 O O . ARG A 1 73 ? -14.227 5.011 13.721 1.00 25.66 73 ARG A O 1
ATOM 588 N N . LEU A 1 74 ? -12.096 5.274 13.039 1.00 29.10 74 LEU A N 1
ATOM 589 C CA . LEU A 1 74 ? -11.889 3.826 12.910 1.00 22.86 74 LEU A CA 1
ATOM 590 C C . LEU A 1 74 ? -12.063 3.111 14.239 1.00 24.87 74 LEU A C 1
ATOM 591 O O . LEU A 1 74 ? -12.599 1.993 14.291 1.00 26.48 74 LEU A O 1
ATOM 596 N N . PHE A 1 75 ? -11.560 3.704 15.326 1.00 23.97 75 PHE A N 1
ATOM 597 C CA . PHE A 1 75 ? -11.710 3.056 16.623 1.00 24.41 75 PHE A CA 1
ATOM 598 C C . PHE A 1 75 ? -13.163 3.107 17.095 1.00 24.96 75 PHE A C 1
ATOM 599 O O . PHE A 1 75 ? -13.622 2.199 17.792 1.00 26.79 75 PHE A O 1
ATOM 607 N N . GLU A 1 76 ? -13.906 4.145 16.712 1.00 27.25 76 GLU A N 1
ATOM 608 C CA . GLU A 1 76 ? -15.329 4.182 17.041 1.00 29.59 76 GLU A CA 1
ATOM 609 C C . GLU A 1 76 ? -16.100 3.089 16.311 1.00 26.89 76 GLU A C 1
ATOM 610 O O . GLU A 1 76 ? -17.020 2.499 16.884 1.00 31.60 76 GLU A O 1
ATOM 616 N N . TYR A 1 77 ? -15.729 2.771 15.060 1.00 29.05 77 TYR A N 1
ATOM 617 C CA . TYR A 1 77 ? -16.373 1.631 14.403 1.00 27.73 77 TYR A CA 1
ATOM 618 C C . TYR A 1 77 ? -15.847 0.291 14.909 1.00 27.89 77 TYR A C 1
ATOM 619 O O . TYR A 1 77 ? -16.612 -0.675 15.000 1.00 29.21 77 TYR A O 1
ATOM 628 N N . GLY A 1 78 ? -14.549 0.189 15.200 1.00 28.61 78 GLY A N 1
ATOM 629 C CA . GLY A 1 78 ? -13.965 -1.097 15.532 1.00 22.60 78 GLY A CA 1
ATOM 630 C C . GLY A 1 78 ? -13.978 -1.443 17.004 1.00 24.76 78 GLY A C 1
ATOM 631 O O . GLY A 1 78 ? -13.857 -2.612 17.385 1.00 22.47 78 GLY A O 1
ATOM 632 N N . GLY A 1 79 ? -14.116 -0.434 17.851 1.00 27.38 79 GLY A N 1
ATOM 633 C CA . GLY A 1 79 ? -13.978 -0.670 19.272 1.00 30.05 79 GLY A CA 1
ATOM 634 C C . GLY A 1 79 ? -12.636 -0.173 19.753 1.00 28.83 79 GLY A C 1
ATOM 635 O O . GLY A 1 79 ? -11.590 -0.577 19.233 1.00 27.35 79 GLY A O 1
ATOM 636 N N . PHE A 1 80 ? -12.645 0.731 20.716 1.00 31.15 80 PHE A N 1
ATOM 637 C CA . PHE A 1 80 ? -11.385 1.235 21.231 1.00 26.81 80 PHE A CA 1
ATOM 638 C C . PHE A 1 80 ? -10.665 0.126 21.985 1.00 25.76 80 PHE A C 1
ATOM 639 O O . PHE A 1 80 ? -11.309 -0.676 22.666 1.00 29.10 80 PHE A O 1
ATOM 647 N N . PRO A 1 81 ? -9.348 0.032 21.860 1.00 27.41 81 PRO A N 1
ATOM 648 C CA . PRO A 1 81 ? -8.609 -0.945 22.649 1.00 28.65 81 PRO A CA 1
ATOM 649 C C . PRO A 1 81 ? -8.952 -0.794 24.119 1.00 31.59 81 PRO A C 1
ATOM 650 O O . PRO A 1 81 ? -9.082 0.333 24.626 1.00 29.65 81 PRO A O 1
ATOM 654 N N . PRO A 1 82 ? -9.095 -1.909 24.846 1.00 32.27 82 PRO A N 1
ATOM 655 C CA . PRO A 1 82 ? -8.769 -3.274 24.402 1.00 30.31 82 PRO A CA 1
ATOM 656 C C . PRO A 1 82 ? -9.982 -4.087 23.906 1.00 32.94 82 PRO A C 1
ATOM 657 O O . PRO A 1 82 ? -9.948 -5.323 23.885 1.00 33.31 82 PRO A O 1
ATOM 661 N N . GLU A 1 83 ? -11.043 -3.381 23.512 1.00 30.91 83 GLU A N 1
ATOM 662 C CA . GLU A 1 83 ? -12.263 -4.042 23.054 1.00 32.24 83 GLU A CA 1
ATOM 663 C C . GLU A 1 83 ? -12.029 -4.870 21.789 1.00 35.96 83 GLU A C 1
ATOM 664 O O . GLU A 1 83 ? -12.635 -5.934 21.621 1.00 35.51 83 GLU A O 1
ATOM 670 N N . SER A 1 84 ? -11.155 -4.417 20.892 1.00 30.27 84 SER A N 1
ATOM 671 C CA . SER A 1 84 ? -10.753 -5.200 19.730 1.00 26.52 84 SER A CA 1
ATOM 672 C C . SER A 1 84 ? -9.233 -5.255 19.679 1.00 24.70 84 SER A C 1
ATOM 673 O O . SER A 1 84 ? -8.556 -4.333 20.135 1.00 26.47 84 SER A O 1
ATOM 676 N N . ASN A 1 85 ? -8.699 -6.338 19.134 1.00 25.51 85 ASN A N 1
ATOM 677 C CA . ASN A 1 85 ? -7.289 -6.375 18.763 1.00 25.32 85 ASN A CA 1
ATOM 678 C C . ASN A 1 85 ? -7.094 -5.713 17.405 1.00 25.40 85 ASN A C 1
ATOM 679 O O . ASN A 1 85 ? -7.991 -5.738 16.549 1.00 23.18 85 ASN A O 1
ATOM 684 N N . TYR A 1 86 ? -5.903 -5.139 17.195 1.00 22.37 86 TYR A N 1
ATOM 685 C CA . TYR A 1 86 ? -5.645 -4.372 15.984 1.00 21.60 86 TYR A CA 1
ATOM 686 C C . TYR A 1 86 ? -4.314 -4.745 15.352 1.00 20.59 86 TYR A C 1
ATOM 687 O O . TYR A 1 86 ? -3.323 -5.014 16.047 1.00 19.51 86 TYR A O 1
ATOM 696 N N . LEU A 1 87 ? -4.301 -4.751 14.019 1.00 19.35 87 LEU A N 1
ATOM 697 C CA . LEU A 1 87 ? -3.059 -4.712 13.253 1.00 18.85 87 LEU A CA 1
ATOM 698 C C . LEU A 1 87 ? -3.157 -3.563 12.259 1.00 17.86 87 LEU A C 1
ATOM 699 O O . LEU A 1 87 ? -4.093 -3.526 11.440 1.00 16.53 87 LEU A O 1
ATOM 704 N N . PHE A 1 88 ? -2.210 -2.623 12.327 1.00 15.92 88 PHE A N 1
ATOM 705 C CA . PHE A 1 88 ? -2.138 -1.579 11.313 1.00 16.68 88 PHE A CA 1
ATOM 706 C C . PHE A 1 88 ? -1.036 -1.906 10.326 1.00 16.63 88 PHE A C 1
ATOM 707 O O . PHE A 1 88 ? -0.031 -2.533 10.679 1.00 16.19 88 PHE A O 1
ATOM 715 N N . LEU A 1 89 ? -1.223 -1.460 9.080 1.00 13.26 89 LEU A N 1
ATOM 716 C CA . LEU A 1 89 ? -0.376 -1.884 7.972 1.00 17.18 89 LEU A CA 1
ATOM 717 C C . LEU A 1 89 ? 0.578 -0.802 7.462 1.00 17.50 89 LEU A C 1
ATOM 718 O O . LEU A 1 89 ? 1.171 -0.979 6.390 1.00 20.08 89 LEU A O 1
ATOM 723 N N . GLY A 1 90 ? 0.764 0.296 8.177 1.00 16.09 90 GLY A N 1
ATOM 724 C CA . GLY A 1 90 ? 1.772 1.270 7.789 1.00 17.11 90 GLY A CA 1
ATOM 725 C C . GLY A 1 90 ? 1.159 2.563 7.272 1.00 17.25 90 GLY A C 1
ATOM 726 O O . GLY A 1 90 ? -0.060 2.722 7.186 1.00 19.60 90 GLY A O 1
ATOM 727 N N . ASP A 1 91 ? 2.058 3.495 6.914 1.00 17.35 91 ASP A N 1
ATOM 728 C CA . ASP A 1 91 ? 1.673 4.794 6.362 1.00 16.14 91 ASP A CA 1
ATOM 729 C C . ASP A 1 91 ? 0.755 5.569 7.301 1.00 18.55 91 ASP A C 1
ATOM 730 O O . ASP A 1 91 ? -0.394 5.898 6.967 1.00 18.72 91 ASP A O 1
ATOM 735 N N . TYR A 1 92 ? 1.296 5.884 8.475 1.00 20.02 92 TYR A N 1
ATOM 736 C CA . TYR A 1 92 ? 0.628 6.613 9.544 1.00 18.94 92 TYR A CA 1
ATOM 737 C C . TYR A 1 92 ? 0.809 8.118 9.408 1.00 20.42 92 TYR A C 1
ATOM 738 O O . TYR A 1 92 ? -0.031 8.886 9.882 1.00 20.26 92 TYR A O 1
ATOM 747 N N . VAL A 1 93 ? 1.900 8.551 8.783 1.00 23.78 93 VAL A N 1
ATOM 748 C CA . VAL A 1 93 ? 2.284 9.959 8.760 1.00 24.22 93 VAL A CA 1
ATOM 749 C C . VAL A 1 93 ? 2.365 10.429 7.312 1.00 27.63 93 VAL A C 1
ATOM 750 O O . VAL A 1 93 ? 2.149 9.640 6.380 1.00 25.55 93 VAL A O 1
ATOM 754 N N . ASP A 1 94 ? 2.667 11.720 7.126 1.00 28.47 94 ASP A N 1
ATOM 755 C CA . ASP A 1 94 ? 2.724 12.406 5.836 1.00 27.43 94 ASP A CA 1
ATOM 756 C C . ASP A 1 94 ? 1.326 12.656 5.282 1.00 27.51 94 ASP A C 1
ATOM 757 O O . ASP A 1 94 ? 0.363 11.986 5.676 1.00 27.33 94 ASP A O 1
ATOM 762 N N . ARG A 1 95 ? 1.221 13.647 4.382 1.00 28.26 95 ARG A N 1
ATOM 763 C CA . ARG A 1 95 ? 0.027 14.031 3.627 1.00 27.80 95 ARG A CA 1
ATOM 764 C C . ARG A 1 95 ? -1.090 14.676 4.441 1.00 30.90 95 ARG A C 1
ATOM 765 O O . ARG A 1 95 ? -1.572 15.747 4.065 1.00 35.36 95 ARG A O 1
ATOM 773 N N . GLY A 1 96 ? -1.543 14.052 5.517 1.00 25.28 96 GLY A N 1
ATOM 774 C CA . GLY A 1 96 ? -2.423 14.742 6.432 1.00 29.99 96 GLY A CA 1
ATOM 775 C C . GLY A 1 96 ? -1.661 15.751 7.272 1.00 29.91 96 GLY A C 1
ATOM 776 O O . GLY A 1 96 ? -0.437 15.867 7.211 1.00 33.20 96 GLY A O 1
ATOM 777 N N . LYS A 1 97 ? -2.401 16.493 8.095 1.00 34.01 97 LYS A N 1
ATOM 778 C CA . LYS A 1 97 ? -1.738 17.477 8.944 1.00 38.06 97 LYS A CA 1
ATOM 779 C C . LYS A 1 97 ? -1.820 17.186 10.439 1.00 33.96 97 LYS A C 1
ATOM 780 O O . LYS A 1 97 ? -1.376 18.022 11.228 1.00 38.14 97 LYS A O 1
ATOM 786 N N . GLN A 1 98 ? -2.304 16.012 10.854 1.00 34.65 98 GLN A N 1
ATOM 787 C CA . GLN A 1 98 ? -2.110 15.602 12.244 1.00 29.62 98 GLN A CA 1
ATOM 788 C C . GLN A 1 98 ? -1.440 14.234 12.356 1.00 29.69 98 GLN A C 1
ATOM 789 O O . GLN A 1 98 ? -1.901 13.356 13.100 1.00 29.59 98 GLN A O 1
ATOM 795 N N . SER A 1 99 ? -0.328 14.057 11.631 1.00 27.96 99 SER A N 1
ATOM 796 C CA . SER A 1 99 ? 0.500 12.867 11.805 1.00 26.17 99 SER A CA 1
ATOM 797 C C . SER A 1 99 ? 0.951 12.684 13.252 1.00 28.77 99 SER A C 1
ATOM 798 O O . SER A 1 99 ? 1.043 11.551 13.738 1.00 28.88 99 SER A O 1
ATOM 801 N N . LEU A 1 100 ? 1.240 13.777 13.959 1.00 29.71 100 LEU A N 1
ATOM 802 C CA . LEU A 1 100 ? 1.751 13.648 15.323 1.00 31.14 100 LEU A CA 1
ATOM 803 C C . LEU A 1 100 ? 0.745 12.943 16.219 1.00 28.18 100 LEU A C 1
ATOM 804 O O . LEU A 1 100 ? 1.085 11.966 16.900 1.00 30.05 100 LEU A O 1
ATOM 809 N N . GLU A 1 101 ? -0.503 13.419 16.231 1.00 25.87 101 GLU A N 1
ATOM 810 C CA . GLU A 1 101 ? -1.526 12.767 17.043 1.00 29.19 101 GLU A CA 1
ATOM 811 C C . GLU A 1 101 ? -1.731 11.321 16.608 1.00 27.21 101 GLU A C 1
ATOM 812 O O . GLU A 1 101 ? -1.866 10.417 17.451 1.00 25.57 101 GLU A O 1
ATOM 818 N N . THR A 1 102 ? -1.736 11.089 15.292 1.00 25.39 102 THR A N 1
ATOM 819 C CA . THR A 1 102 ? -1.950 9.754 14.751 1.00 23.85 102 THR A CA 1
ATOM 820 C C . THR A 1 102 ? -0.900 8.780 15.266 1.00 24.17 102 THR A C 1
ATOM 821 O O . THR A 1 102 ? -1.235 7.737 15.837 1.00 22.58 102 THR A O 1
ATOM 825 N N . ILE A 1 103 ? 0.384 9.101 15.081 1.00 24.73 103 ILE A N 1
ATOM 826 C CA . ILE A 1 103 ? 1.406 8.131 15.464 1.00 24.27 103 ILE A CA 1
ATOM 827 C C . ILE A 1 103 ? 1.500 8.030 16.982 1.00 22.09 103 ILE A C 1
ATOM 828 O O . ILE A 1 103 ? 1.782 6.953 17.529 1.00 20.09 103 ILE A O 1
ATOM 833 N N . CYS A 1 104 ? 1.186 9.114 17.691 1.00 24.30 104 CYS A N 1
ATOM 834 C CA . CYS A 1 104 ? 1.322 9.094 19.144 1.00 25.92 104 CYS A CA 1
ATOM 835 C C . CYS A 1 104 ? 0.282 8.176 19.770 1.00 24.51 104 CYS A C 1
ATOM 836 O O . CYS A 1 104 ? 0.595 7.403 20.692 1.00 22.57 104 CYS A O 1
ATOM 839 N N . LEU A 1 105 ? -0.958 8.228 19.262 1.00 24.34 105 LEU A N 1
ATOM 840 C CA . LEU A 1 105 ? -1.987 7.335 19.785 1.00 21.35 105 LEU A CA 1
ATOM 841 C C . LEU A 1 105 ? -1.635 5.885 19.493 1.00 20.40 105 LEU A C 1
ATOM 842 O O . LEU A 1 105 ? -1.793 5.020 20.359 1.00 20.80 105 LEU A O 1
ATOM 847 N N . LEU A 1 106 ? -1.102 5.606 18.299 1.00 22.95 106 LEU A N 1
ATOM 848 C CA . LEU A 1 106 ? -0.727 4.230 17.968 1.00 20.93 106 LEU A CA 1
ATOM 849 C C . LEU A 1 106 ? 0.408 3.731 18.857 1.00 21.66 106 LEU A C 1
ATOM 850 O O . LEU A 1 106 ? 0.365 2.597 19.357 1.00 21.35 106 LEU A O 1
ATOM 855 N N . LEU A 1 107 ? 1.434 4.562 19.068 1.00 20.09 107 LEU A N 1
ATOM 856 C CA . LEU A 1 107 ? 2.518 4.172 19.970 1.00 21.97 107 LEU A CA 1
ATOM 857 C C . LEU A 1 107 ? 1.995 3.940 21.382 1.00 21.79 107 LEU A C 1
ATOM 858 O O . LEU A 1 107 ? 2.349 2.938 22.023 1.00 24.43 107 LEU A O 1
ATOM 863 N N . ALA A 1 108 ? 1.131 4.838 21.870 1.00 22.05 108 ALA A N 1
ATOM 864 C CA . ALA A 1 108 ? 0.546 4.686 23.208 1.00 23.57 108 ALA A CA 1
ATOM 865 C C . ALA A 1 108 ? -0.154 3.345 23.352 1.00 25.63 108 ALA A C 1
ATOM 866 O O . ALA A 1 108 ? 0.042 2.622 24.341 1.00 24.38 108 ALA A O 1
ATOM 868 N N . TYR A 1 109 ? -0.976 2.995 22.360 1.00 23.69 109 TYR A N 1
ATOM 869 C CA . TYR A 1 109 ? -1.707 1.737 22.403 1.00 22.31 109 TYR A CA 1
ATOM 870 C C . TYR A 1 109 ? -0.762 0.552 22.285 1.00 21.55 109 TYR A C 1
ATOM 871 O O . TYR A 1 109 ? -0.993 -0.496 22.898 1.00 22.89 109 TYR A O 1
ATOM 880 N N . LYS A 1 110 ? 0.301 0.688 21.492 1.00 22.11 110 LYS A N 1
ATOM 881 C CA . LYS A 1 110 ? 1.317 -0.360 21.448 1.00 23.85 110 LYS A CA 1
ATOM 882 C C . LYS A 1 110 ? 1.923 -0.585 22.825 1.00 23.41 110 LYS A C 1
ATOM 883 O O . LYS A 1 110 ? 2.167 -1.725 23.229 1.00 24.68 110 LYS A O 1
ATOM 889 N N . ILE A 1 111 ? 2.172 0.497 23.560 1.00 23.59 111 ILE A N 1
ATOM 890 C CA . ILE A 1 111 ? 2.779 0.377 24.881 1.00 23.87 111 ILE A CA 1
ATOM 891 C C . ILE A 1 111 ? 1.772 -0.164 25.889 1.00 22.70 111 ILE A C 1
ATOM 892 O O . ILE A 1 111 ? 2.104 -1.007 26.733 1.00 26.18 111 ILE A O 1
ATOM 897 N N . LYS A 1 112 ? 0.533 0.311 25.819 1.00 25.93 112 LYS A N 1
ATOM 898 C CA . LYS A 1 112 ? -0.473 -0.091 26.794 1.00 24.25 112 LYS A CA 1
ATOM 899 C C . LYS A 1 112 ? -0.911 -1.542 26.599 1.00 27.36 112 LYS A C 1
ATOM 900 O O . LYS A 1 112 ? -1.103 -2.267 27.582 1.00 27.11 112 LYS A O 1
ATOM 906 N N . TYR A 1 113 ? -1.077 -1.989 25.351 1.00 27.37 113 TYR A N 1
ATOM 907 C CA . TYR A 1 113 ? -1.583 -3.334 25.044 1.00 26.83 113 TYR A CA 1
ATOM 908 C C . TYR A 1 113 ? -0.629 -4.083 24.103 1.00 29.28 113 TYR A C 1
ATOM 909 O O . TYR A 1 113 ? -1.014 -4.471 22.991 1.00 27.24 113 TYR A O 1
ATOM 918 N N . PRO A 1 114 ? 0.607 -4.369 24.546 1.00 27.42 114 PRO A N 1
ATOM 919 C CA . PRO A 1 114 ? 1.635 -4.826 23.592 1.00 25.93 114 PRO A CA 1
ATOM 920 C C . PRO A 1 114 ? 1.351 -6.190 22.990 1.00 30.34 114 PRO A C 1
ATOM 921 O O . PRO A 1 114 ? 1.910 -6.512 21.931 1.00 26.47 114 PRO A O 1
ATOM 925 N N . GLU A 1 115 ? 0.505 -7.004 23.621 1.00 30.61 115 GLU A N 1
ATOM 926 C CA . GLU A 1 115 ? 0.162 -8.308 23.076 1.00 31.74 115 GLU A CA 1
ATOM 927 C C . GLU A 1 115 ? -1.122 -8.277 22.268 1.00 27.08 115 GLU A C 1
ATOM 928 O O . GLU A 1 115 ? -1.531 -9.322 21.754 1.00 27.89 115 GLU A O 1
ATOM 934 N N . ASN A 1 116 ? -1.760 -7.102 22.133 1.00 26.27 116 ASN A N 1
ATOM 935 C CA . ASN A 1 116 ? -3.059 -6.997 21.474 1.00 29.29 116 ASN A CA 1
ATOM 936 C C . ASN A 1 116 ? -3.147 -5.838 20.492 1.00 26.49 116 ASN A C 1
ATOM 937 O O . ASN A 1 116 ? -4.218 -5.616 19.910 1.00 24.09 116 ASN A O 1
ATOM 942 N N . PHE A 1 117 ? -2.070 -5.090 20.299 1.00 23.88 117 PHE A N 1
ATOM 943 C CA . PHE A 1 117 ? -2.072 -3.948 19.406 1.00 21.97 117 PHE A CA 1
ATOM 944 C C . PHE A 1 117 ? -0.762 -3.979 18.641 1.00 23.83 117 PHE A C 1
ATOM 945 O O . PHE A 1 117 ? 0.311 -4.073 19.250 1.00 23.36 117 PHE A O 1
ATOM 953 N N . PHE A 1 118 ? -0.844 -3.936 17.310 1.00 21.93 118 PHE A N 1
ATOM 954 C CA . PHE A 1 118 ? 0.333 -4.142 16.482 1.00 21.82 118 PHE A CA 1
ATOM 955 C C . PHE A 1 118 ? 0.317 -3.153 15.334 1.00 19.84 118 PHE A C 1
ATOM 956 O O . PHE A 1 118 ? -0.746 -2.846 14.784 1.00 19.67 118 PHE A O 1
ATOM 964 N N . ILE A 1 119 ? 1.491 -2.633 14.992 1.00 19.03 119 ILE A N 1
ATOM 965 C CA . ILE A 1 119 ? 1.605 -1.715 13.876 1.00 20.60 119 ILE A CA 1
ATOM 966 C C . ILE A 1 119 ? 2.798 -2.136 13.034 1.00 19.31 119 ILE A C 1
ATOM 967 O O . ILE A 1 119 ? 3.881 -2.413 13.562 1.00 20.20 119 ILE A O 1
ATOM 972 N N . LEU A 1 120 ? 2.592 -2.188 11.724 1.00 19.94 120 LEU A N 1
ATOM 973 C CA . LEU A 1 120 ? 3.631 -2.517 10.765 1.00 19.02 120 LEU A CA 1
ATOM 974 C C . LEU A 1 120 ? 4.221 -1.252 10.158 1.00 17.76 120 LEU A C 1
ATOM 975 O O . LEU A 1 120 ? 3.607 -0.180 10.161 1.00 17.32 120 LEU A O 1
ATOM 980 N N . ARG A 1 121 ? 5.432 -1.397 9.637 1.00 18.08 121 ARG A N 1
ATOM 981 C CA . ARG A 1 121 ? 6.085 -0.319 8.921 1.00 17.53 121 ARG A CA 1
ATOM 982 C C . ARG A 1 121 ? 5.487 -0.175 7.534 1.00 17.25 121 ARG A C 1
ATOM 983 O O . ARG A 1 121 ? 5.233 -1.170 6.850 1.00 18.73 121 ARG A O 1
ATOM 991 N N . GLY A 1 122 ? 5.258 1.071 7.121 1.00 17.67 122 GLY A N 1
ATOM 992 C CA . GLY A 1 122 ? 4.977 1.396 5.740 1.00 20.09 122 GLY A CA 1
ATOM 993 C C . GLY A 1 122 ? 6.136 2.185 5.146 1.00 21.41 122 GLY A C 1
ATOM 994 O O . GLY A 1 122 ? 7.117 2.493 5.820 1.00 20.07 122 GLY A O 1
ATOM 995 N N . ASN A 1 123 ? 6.011 2.511 3.853 1.00 19.72 123 ASN A N 1
ATOM 996 C CA . ASN A 1 123 ? 7.140 3.173 3.209 1.00 20.62 123 ASN A CA 1
ATOM 997 C C . ASN A 1 123 ? 7.280 4.629 3.630 1.00 22.57 123 ASN A C 1
ATOM 998 O O . ASN A 1 123 ? 8.343 5.221 3.395 1.00 23.78 123 ASN A O 1
ATOM 1003 N N . HIS A 1 124 ? 6.245 5.216 4.246 1.00 19.25 124 HIS A N 1
ATOM 1004 C CA . HIS A 1 124 ? 6.341 6.566 4.787 1.00 20.74 124 HIS A CA 1
ATOM 1005 C C . HIS A 1 124 ? 6.913 6.579 6.191 1.00 23.63 124 HIS A C 1
ATOM 1006 O O . HIS A 1 124 ? 7.180 7.659 6.719 1.00 24.33 124 HIS A O 1
ATOM 1013 N N . GLU A 1 125 ? 7.112 5.408 6.803 1.00 20.53 125 GLU A N 1
ATOM 1014 C CA . GLU A 1 125 ? 7.840 5.308 8.068 1.00 21.84 125 GLU A CA 1
ATOM 1015 C C . GLU A 1 125 ? 9.345 5.158 7.786 1.00 24.02 125 GLU A C 1
ATOM 1016 O O . GLU A 1 125 ? 10.009 4.171 8.120 1.00 23.43 125 GLU A O 1
ATOM 1022 N N . CYS A 1 126 ? 9.855 6.181 7.103 1.00 24.53 126 CYS A N 1
ATOM 1023 C CA A CYS A 1 126 ? 11.279 6.332 6.854 0.47 28.79 126 CYS A CA 1
ATOM 1024 C CA B CYS A 1 126 ? 11.262 6.325 6.755 0.53 28.89 126 CYS A CA 1
ATOM 1025 C C . CYS A 1 126 ? 11.571 7.820 6.721 1.00 29.61 126 CYS A C 1
ATOM 1026 O O . CYS A 1 126 ? 10.773 8.591 6.177 1.00 27.68 126 CYS A O 1
ATOM 1031 N N . ALA A 1 127 ? 12.720 8.213 7.283 1.00 31.95 127 ALA A N 1
ATOM 1032 C CA . ALA A 1 127 ? 13.095 9.622 7.377 1.00 32.01 127 ALA A CA 1
ATOM 1033 C C . ALA A 1 127 ? 13.216 10.272 6.008 1.00 31.47 127 ALA A C 1
ATOM 1034 O O . ALA A 1 127 ? 12.891 11.455 5.845 1.00 34.44 127 ALA A O 1
ATOM 1036 N N . SER A 1 128 ? 13.638 9.515 5.004 1.00 33.95 128 SER A N 1
ATOM 1037 C CA . SER A 1 128 ? 13.852 10.100 3.690 1.00 32.65 128 SER A CA 1
ATOM 1038 C C . SER A 1 128 ? 12.530 10.510 3.043 1.00 36.94 128 SER A C 1
ATOM 1039 O O . SER A 1 128 ? 12.381 11.649 2.589 1.00 41.55 128 SER A O 1
ATOM 1042 N N . ILE A 1 129 ? 11.546 9.600 3.016 1.00 38.39 129 ILE A N 1
ATOM 1043 C CA . ILE A 1 129 ? 10.254 9.904 2.398 1.00 34.09 129 ILE A CA 1
ATOM 1044 C C . ILE A 1 129 ? 9.506 10.959 3.203 1.00 36.49 129 ILE A C 1
ATOM 1045 O O . ILE A 1 129 ? 8.867 11.852 2.630 1.00 38.77 129 ILE A O 1
ATOM 1050 N N . ASN A 1 130 ? 9.532 10.864 4.536 1.00 34.28 130 ASN A N 1
ATOM 1051 C CA . ASN A 1 130 ? 8.653 11.754 5.284 1.00 34.90 130 ASN A CA 1
ATOM 1052 C C . ASN A 1 130 ? 9.235 13.145 5.415 1.00 38.12 130 ASN A C 1
ATOM 1053 O O . ASN A 1 130 ? 8.623 14.008 6.045 1.00 43.47 130 ASN A O 1
ATOM 1058 N N . ARG A 1 131 ? 10.383 13.391 4.809 1.00 42.33 131 ARG A N 1
ATOM 1059 C CA . ARG A 1 131 ? 10.911 14.736 4.805 1.00 39.24 131 ARG A CA 1
ATOM 1060 C C . ARG A 1 131 ? 10.514 15.484 3.552 1.00 45.23 131 ARG A C 1
ATOM 1061 O O . ARG A 1 131 ? 10.866 16.660 3.398 1.00 51.63 131 ARG A O 1
ATOM 1069 N N . ILE A 1 132 ? 9.762 14.814 2.684 1.00 44.15 132 ILE A N 1
ATOM 1070 C CA . ILE A 1 132 ? 9.201 15.393 1.469 1.00 38.67 132 ILE A CA 1
ATOM 1071 C C . ILE A 1 132 ? 7.685 15.383 1.466 1.00 40.27 132 ILE A C 1
ATOM 1072 O O . ILE A 1 132 ? 7.060 16.183 0.741 1.00 43.68 132 ILE A O 1
ATOM 1077 N N . TYR A 1 133 ? 7.023 14.530 2.247 1.00 39.45 133 TYR A N 1
ATOM 1078 C CA . TYR A 1 133 ? 5.575 14.421 2.158 1.00 35.69 133 TYR A CA 1
ATOM 1079 C C . TYR A 1 133 ? 4.853 14.924 3.400 1.00 30.94 133 TYR A C 1
ATOM 1080 O O . TYR A 1 133 ? 3.635 14.766 3.491 1.00 30.39 133 TYR A O 1
ATOM 1089 N N . GLY A 1 134 ? 5.561 15.545 4.346 1.00 35.36 134 GLY A N 1
ATOM 1090 C CA . GLY A 1 134 ? 4.871 16.384 5.312 1.00 30.89 134 GLY A CA 1
ATOM 1091 C C . GLY A 1 134 ? 5.247 16.213 6.767 1.00 32.37 134 GLY A C 1
ATOM 1092 O O . GLY A 1 134 ? 5.223 17.178 7.534 1.00 36.40 134 GLY A O 1
ATOM 1093 N N . PHE A 1 135 ? 5.582 14.993 7.177 1.00 31.47 135 PHE A N 1
ATOM 1094 C CA . PHE A 1 135 ? 5.780 14.745 8.600 1.00 31.23 135 PHE A CA 1
ATOM 1095 C C . PHE A 1 135 ? 6.948 15.552 9.151 1.00 34.12 135 PHE A C 1
ATOM 1096 O O . PHE A 1 135 ? 6.901 15.988 10.307 1.00 33.37 135 PHE A O 1
ATOM 1104 N N . TYR A 1 136 ? 7.995 15.761 8.346 1.00 32.81 136 TYR A N 1
ATOM 1105 C CA . TYR A 1 136 ? 9.101 16.626 8.753 1.00 36.90 136 TYR A CA 1
ATOM 1106 C C . TYR A 1 136 ? 8.624 18.047 9.034 1.00 34.45 136 TYR A C 1
ATOM 1107 O O . TYR A 1 136 ? 8.947 18.623 10.076 1.00 34.12 136 TYR A O 1
ATOM 1116 N N . ASP A 1 137 ? 7.886 18.643 8.093 1.00 34.95 137 ASP A N 1
ATOM 1117 C CA . ASP A 1 137 ? 7.325 19.975 8.320 1.00 36.94 137 ASP A CA 1
ATOM 1118 C C . ASP A 1 137 ? 6.499 20.012 9.599 1.00 39.98 137 ASP A C 1
ATOM 1119 O O . ASP A 1 137 ? 6.631 20.932 10.415 1.00 40.21 137 ASP A O 1
ATOM 1124 N N . GLU A 1 138 ? 5.645 19.006 9.799 1.00 37.61 138 GLU A N 1
ATOM 1125 C CA . GLU A 1 138 ? 4.746 19.037 10.943 1.00 34.23 138 GLU A CA 1
ATOM 1126 C C . GLU A 1 138 ? 5.506 18.966 12.267 1.00 36.00 138 GLU A C 1
ATOM 1127 O O . GLU A 1 138 ? 5.150 19.669 13.221 1.00 41.45 138 GLU A O 1
ATOM 1133 N N . CYS A 1 139 ? 6.532 18.110 12.370 1.00 33.27 139 CYS A N 1
ATOM 1134 C CA . CYS A 1 139 ? 7.315 18.071 13.606 1.00 35.62 139 CYS A CA 1
ATOM 1135 C C . CYS A 1 139 ? 8.087 19.359 13.824 1.00 39.51 139 CYS A C 1
ATOM 1136 O O . CYS A 1 139 ? 8.225 19.814 14.962 1.00 41.16 139 CYS A O 1
ATOM 1139 N N . LYS A 1 140 ? 8.648 19.927 12.758 1.00 39.81 140 LYS A N 1
ATOM 1140 C CA . LYS A 1 140 ? 9.409 21.165 12.893 1.00 44.12 140 LYS A CA 1
ATOM 1141 C C . LYS A 1 140 ? 8.497 22.296 13.361 1.00 45.23 140 LYS A C 1
ATOM 1142 O O . LYS A 1 140 ? 8.812 23.002 14.329 1.00 47.35 140 LYS A O 1
ATOM 1148 N N . ARG A 1 141 ? 7.338 22.442 12.712 1.00 43.71 141 ARG A N 1
ATOM 1149 C CA . ARG A 1 141 ? 6.386 23.491 13.071 1.00 42.38 141 ARG A CA 1
ATOM 1150 C C . ARG A 1 141 ? 5.903 23.361 14.515 1.00 44.19 141 ARG A C 1
ATOM 1151 O O . ARG A 1 141 ? 5.883 24.344 15.263 1.00 46.92 141 ARG A O 1
ATOM 1159 N N . ARG A 1 142 ? 5.497 22.161 14.927 1.00 43.32 142 ARG A N 1
ATOM 1160 C CA . ARG A 1 142 ? 4.917 21.982 16.250 1.00 40.85 142 ARG A CA 1
ATOM 1161 C C . ARG A 1 142 ? 5.948 21.681 17.321 1.00 40.78 142 ARG A C 1
ATOM 1162 O O . ARG A 1 142 ? 5.657 21.859 18.509 1.00 44.54 142 ARG A O 1
ATOM 1170 N N . TYR A 1 143 ? 7.128 21.211 16.936 1.00 40.04 143 TYR A N 1
ATOM 1171 C CA . TYR A 1 143 ? 8.195 20.938 17.888 1.00 39.66 143 TYR A CA 1
ATOM 1172 C C . TYR A 1 143 ? 9.525 21.354 17.271 1.00 44.54 143 TYR A C 1
ATOM 1173 O O . TYR A 1 143 ? 9.728 22.533 16.962 1.00 47.68 143 TYR A O 1
ATOM 1182 N N . ASN A 1 144 ? 10.423 20.404 17.047 1.00 41.57 144 ASN A N 1
ATOM 1183 C CA . ASN A 1 144 ? 11.731 20.745 16.518 1.00 41.64 144 ASN A CA 1
ATOM 1184 C C . ASN A 1 144 ? 12.309 19.530 15.809 1.00 43.37 144 ASN A C 1
ATOM 1185 O O . ASN A 1 144 ? 11.845 18.403 16.001 1.00 44.85 144 ASN A O 1
ATOM 1190 N N . ILE A 1 145 ? 13.333 19.773 14.987 1.00 40.37 145 ILE A N 1
ATOM 1191 C CA . ILE A 1 145 ? 13.854 18.713 14.132 1.00 39.44 145 ILE A CA 1
ATOM 1192 C C . ILE A 1 145 ? 14.393 17.548 14.953 1.00 39.72 145 ILE A C 1
ATOM 1193 O O . ILE A 1 145 ? 14.342 16.392 14.511 1.00 41.93 145 ILE A O 1
ATOM 1198 N N . LYS A 1 146 ? 14.895 17.810 16.161 1.00 40.06 146 LYS A N 1
ATOM 1199 C CA . LYS A 1 146 ? 15.457 16.712 16.947 1.00 41.46 146 LYS A CA 1
ATOM 1200 C C . LYS A 1 146 ? 14.384 15.723 17.396 1.00 40.73 146 LYS A C 1
ATOM 1201 O O . LYS A 1 146 ? 14.683 14.536 17.587 1.00 40.65 146 LYS A O 1
ATOM 1207 N N . LEU A 1 147 ? 13.141 16.183 17.580 1.00 39.54 147 LEU A N 1
ATOM 1208 C CA . LEU A 1 147 ? 12.056 15.259 17.896 1.00 37.42 147 LEU A CA 1
ATOM 1209 C C . LEU A 1 147 ? 11.708 14.399 16.686 1.00 37.72 147 LEU A C 1
ATOM 1210 O O . LEU A 1 147 ? 11.488 13.187 16.812 1.00 38.14 147 LEU A O 1
ATOM 1215 N N . TRP A 1 148 ? 11.676 15.008 15.501 1.00 36.75 148 TRP A N 1
ATOM 1216 C CA . TRP A 1 148 ? 11.436 14.250 14.282 1.00 36.88 148 TRP A CA 1
ATOM 1217 C C . TRP A 1 148 ? 12.438 13.114 14.129 1.00 37.62 148 TRP A C 1
ATOM 1218 O O . TRP A 1 148 ? 12.089 12.030 13.650 1.00 37.73 148 TRP A O 1
ATOM 1229 N N . LYS A 1 149 ? 13.689 13.328 14.542 1.00 35.03 149 LYS A N 1
ATOM 1230 C CA . LYS A 1 149 ? 14.660 12.242 14.429 1.00 35.47 149 LYS A CA 1
ATOM 1231 C C . LYS A 1 149 ? 14.407 11.154 15.464 1.00 34.53 149 LYS A C 1
ATOM 1232 O O . LYS A 1 149 ? 14.746 9.986 15.229 1.00 33.24 149 LYS A O 1
ATOM 1238 N N . THR A 1 150 ? 13.832 11.517 16.616 1.00 33.82 150 THR A N 1
ATOM 1239 C CA . THR A 1 150 ? 13.409 10.503 17.575 1.00 33.65 150 THR A CA 1
ATOM 1240 C C . THR A 1 150 ? 12.368 9.580 16.953 1.00 33.91 150 THR A C 1
ATOM 1241 O O . THR A 1 150 ? 12.399 8.360 17.165 1.00 35.22 150 THR A O 1
ATOM 1245 N N . PHE A 1 151 ? 11.447 10.143 16.167 1.00 33.01 151 PHE A N 1
ATOM 1246 C CA . PHE A 1 151 ? 10.462 9.317 15.483 1.00 30.27 151 PHE A CA 1
ATOM 1247 C C . PHE A 1 151 ? 11.130 8.371 14.488 1.00 31.35 151 PHE A C 1
ATOM 1248 O O . PHE A 1 151 ? 10.817 7.173 14.439 1.00 32.00 151 PHE A O 1
ATOM 1256 N N . THR A 1 152 ? 12.067 8.879 13.688 1.00 32.67 152 THR A N 1
ATOM 1257 C CA . THR A 1 152 ? 12.596 8.028 12.631 1.00 29.69 152 THR A CA 1
ATOM 1258 C C . THR A 1 152 ? 13.474 6.917 13.192 1.00 29.73 152 THR A C 1
ATOM 1259 O O . THR A 1 152 ? 13.462 5.796 12.667 1.00 28.26 152 THR A O 1
ATOM 1263 N N . ASP A 1 153 ? 14.207 7.174 14.275 1.00 29.43 153 ASP A N 1
ATOM 1264 C CA . ASP A 1 153 ? 14.882 6.058 14.928 1.00 29.04 153 ASP A CA 1
ATOM 1265 C C . ASP A 1 153 ? 13.886 4.989 15.376 1.00 27.47 153 ASP A C 1
ATOM 1266 O O . ASP A 1 153 ? 14.189 3.789 15.336 1.00 30.48 153 ASP A O 1
ATOM 1271 N N . CYS A 1 154 ? 12.706 5.405 15.839 1.00 31.56 154 CYS A N 1
ATOM 1272 C CA . CYS A 1 154 ? 11.677 4.445 16.228 1.00 28.28 154 CYS A CA 1
ATOM 1273 C C . CYS A 1 154 ? 11.095 3.754 14.997 1.00 22.67 154 CYS A C 1
ATOM 1274 O O . CYS A 1 154 ? 11.020 2.519 14.952 1.00 23.25 154 CYS A O 1
ATOM 1277 N N . PHE A 1 155 ? 10.740 4.535 13.971 1.00 21.75 155 PHE A N 1
ATOM 1278 C CA . PHE A 1 155 ? 10.290 3.965 12.705 1.00 22.87 155 PHE A CA 1
ATOM 1279 C C . PHE A 1 155 ? 11.234 2.880 12.198 1.00 27.07 155 PHE A C 1
ATOM 1280 O O . PHE A 1 155 ? 10.786 1.852 11.667 1.00 22.88 155 PHE A O 1
ATOM 1288 N N . ASN A 1 156 ? 12.548 3.082 12.360 1.00 25.93 156 ASN A N 1
ATOM 1289 C CA . ASN A 1 156 ? 13.517 2.125 11.842 1.00 25.19 156 ASN A CA 1
ATOM 1290 C C . ASN A 1 156 ? 13.471 0.791 12.570 1.00 23.83 156 ASN A C 1
ATOM 1291 O O . ASN A 1 156 ? 14.079 -0.170 12.089 1.00 25.18 156 ASN A O 1
ATOM 1296 N N . CYS A 1 157 ? 12.753 0.698 13.693 1.00 23.61 157 CYS A N 1
ATOM 1297 C CA . CYS A 1 157 ? 12.635 -0.543 14.447 1.00 20.89 157 CYS A CA 1
ATOM 1298 C C . CYS A 1 157 ? 11.273 -1.220 14.270 1.00 22.52 157 CYS A C 1
ATOM 1299 O O . CYS A 1 157 ? 11.000 -2.230 14.933 1.00 21.20 157 CYS A O 1
ATOM 1302 N N . LEU A 1 158 ? 10.428 -0.702 13.387 1.00 24.00 158 LEU A N 1
ATOM 1303 C CA . LEU A 1 158 ? 9.084 -1.237 13.246 1.00 21.64 158 LEU A CA 1
ATOM 1304 C C . LEU A 1 158 ? 9.128 -2.626 12.618 1.00 20.50 158 LEU A C 1
ATOM 1305 O O . LEU A 1 158 ? 9.960 -2.881 11.740 1.00 21.63 158 LEU A O 1
ATOM 1310 N N . PRO A 1 159 ? 8.257 -3.549 13.045 1.00 20.34 159 PRO A N 1
ATOM 1311 C CA . PRO A 1 159 ? 8.148 -4.827 12.335 1.00 22.64 159 PRO A CA 1
ATOM 1312 C C . PRO A 1 159 ? 7.638 -4.588 10.922 1.00 21.19 159 PRO A C 1
ATOM 1313 O O . PRO A 1 159 ? 7.027 -3.561 10.623 1.00 20.01 159 PRO A O 1
ATOM 1317 N N . ILE A 1 160 ? 7.886 -5.552 10.038 1.00 22.67 160 ILE A N 1
ATOM 1318 C CA . ILE A 1 160 ? 7.695 -5.331 8.609 1.00 21.70 160 ILE A CA 1
ATOM 1319 C C . ILE A 1 160 ? 6.647 -6.236 7.993 1.00 22.05 160 ILE A C 1
ATOM 1320 O O . ILE A 1 160 ? 6.194 -5.957 6.873 1.00 22.92 160 ILE A O 1
ATOM 1325 N N . ALA A 1 161 ? 6.207 -7.280 8.679 1.00 22.18 161 ALA A N 1
ATOM 1326 C CA . ALA A 1 161 ? 5.171 -8.137 8.126 1.00 19.55 161 ALA A CA 1
ATOM 1327 C C . ALA A 1 161 ? 4.534 -8.894 9.280 1.00 23.21 161 ALA A C 1
ATOM 1328 O O . ALA A 1 161 ? 5.036 -8.859 10.409 1.00 23.00 161 ALA A O 1
ATOM 1330 N N . ALA A 1 162 ? 3.408 -9.561 8.992 1.00 22.96 162 ALA A N 1
ATOM 1331 C CA . ALA A 1 162 ? 2.689 -10.328 10.005 1.00 24.22 162 ALA A CA 1
ATOM 1332 C C . ALA A 1 162 ? 2.003 -11.523 9.355 1.00 25.94 162 ALA A C 1
ATOM 1333 O O . ALA A 1 162 ? 1.646 -11.486 8.174 1.00 25.61 162 ALA A O 1
ATOM 1335 N N . ILE A 1 163 ? 1.838 -12.597 10.129 1.00 26.61 163 ILE A N 1
ATOM 1336 C CA . ILE A 1 163 ? 1.096 -13.771 9.684 1.00 27.30 163 ILE A CA 1
ATOM 1337 C C . ILE A 1 163 ? -0.017 -14.034 10.688 1.00 27.25 163 ILE A C 1
ATOM 1338 O O . ILE A 1 163 ? 0.245 -14.202 11.883 1.00 27.69 163 ILE A O 1
ATOM 1343 N N . ILE A 1 164 ? -1.246 -14.101 10.211 1.00 28.02 164 ILE A N 1
ATOM 1344 C CA . ILE A 1 164 ? -2.392 -14.322 11.080 1.00 29.14 164 ILE A CA 1
ATOM 1345 C C . ILE A 1 164 ? -2.752 -15.797 11.008 1.00 31.11 164 ILE A C 1
ATOM 1346 O O . ILE A 1 164 ? -3.188 -16.280 9.957 1.00 28.96 164 ILE A O 1
ATOM 1351 N N . ASP A 1 165 ? -2.551 -16.504 12.125 1.00 31.43 165 ASP A N 1
ATOM 1352 C CA . ASP A 1 165 ? -2.871 -17.925 12.261 1.00 28.39 165 ASP A CA 1
ATOM 1353 C C . ASP A 1 165 ? -2.372 -18.713 11.053 1.00 30.84 165 ASP A C 1
ATOM 1354 O O . ASP A 1 165 ? -3.114 -19.457 10.409 1.00 31.41 165 ASP A O 1
ATOM 1359 N N . GLU A 1 166 ? -1.098 -18.496 10.723 1.00 32.90 166 GLU A N 1
ATOM 1360 C CA . GLU A 1 166 ? -0.389 -19.165 9.631 1.00 32.67 166 GLU A CA 1
ATOM 1361 C C . GLU A 1 166 ? -1.053 -19.077 8.264 1.00 26.79 166 GLU A C 1
ATOM 1362 O O . GLU A 1 166 ? -0.590 -19.717 7.318 1.00 34.07 166 GLU A O 1
ATOM 1368 N N . LYS A 1 167 ? -2.117 -18.307 8.116 1.00 28.18 167 LYS A N 1
ATOM 1369 C CA . LYS A 1 167 ? -2.864 -18.327 6.862 1.00 32.68 167 LYS A CA 1
ATOM 1370 C C . LYS A 1 167 ? -3.003 -16.981 6.154 1.00 33.40 167 LYS A C 1
ATOM 1371 O O . LYS A 1 167 ? -3.223 -16.975 4.933 1.00 30.36 167 LYS A O 1
ATOM 1377 N N . ILE A 1 168 ? -2.892 -15.856 6.855 1.00 31.84 168 ILE A N 1
ATOM 1378 C CA . ILE A 1 168 ? -3.024 -14.534 6.248 1.00 29.64 168 ILE A CA 1
ATOM 1379 C C . ILE A 1 168 ? -1.693 -13.817 6.424 1.00 27.89 168 ILE A C 1
ATOM 1380 O O . ILE A 1 168 ? -1.259 -13.568 7.556 1.00 26.71 168 ILE A O 1
ATOM 1385 N N . PHE A 1 169 ? -1.043 -13.499 5.304 1.00 27.44 169 PHE A N 1
ATOM 1386 C CA . PHE A 1 169 ? 0.259 -12.835 5.291 1.00 26.51 169 PHE A CA 1
ATOM 1387 C C . PHE A 1 169 ? 0.024 -11.351 5.014 1.00 22.92 169 PHE A C 1
ATOM 1388 O O . PHE A 1 169 ? -0.655 -10.995 4.044 1.00 25.47 169 PHE A O 1
ATOM 1396 N N . CYS A 1 170 ? 0.547 -10.492 5.891 1.00 23.97 170 CYS A N 1
ATOM 1397 C CA . CYS A 1 170 ? 0.204 -9.076 5.928 1.00 20.42 170 CYS A CA 1
ATOM 1398 C C . CYS A 1 170 ? 1.456 -8.228 5.792 1.00 20.79 170 CYS A C 1
ATOM 1399 O O . CYS A 1 170 ? 2.462 -8.492 6.456 1.00 19.89 170 CYS A O 1
ATOM 1402 N N . MET A 1 171 ? 1.391 -7.204 4.935 1.00 20.18 171 MET A N 1
ATOM 1403 C CA . MET A 1 171 ? 2.509 -6.274 4.777 1.00 21.20 171 MET A CA 1
ATOM 1404 C C . MET A 1 171 ? 1.986 -5.014 4.106 1.00 19.09 171 MET A C 1
ATOM 1405 O O . MET A 1 171 ? 0.909 -5.022 3.503 1.00 17.23 171 MET A O 1
ATOM 1410 N N . HIS A 1 172 ? 2.751 -3.923 4.223 1.00 17.42 172 HIS A N 1
ATOM 1411 C CA . HIS A 1 172 ? 2.265 -2.662 3.669 1.00 16.45 172 HIS A CA 1
ATOM 1412 C C . HIS A 1 172 ? 2.124 -2.743 2.153 1.00 16.92 172 HIS A C 1
ATOM 1413 O O . HIS A 1 172 ? 1.039 -2.486 1.608 1.00 18.44 172 HIS A O 1
ATOM 1420 N N . GLY A 1 173 ? 3.200 -3.125 1.456 1.00 17.96 173 GLY A N 1
ATOM 1421 C CA . GLY A 1 173 ? 3.246 -3.062 0.001 1.00 18.32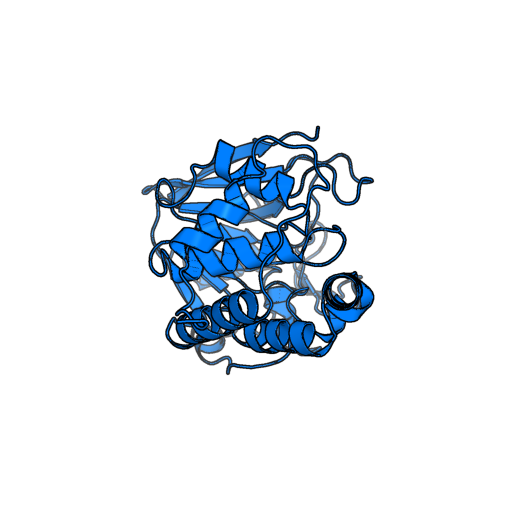 173 GLY A CA 1
ATOM 1422 C C . GLY A 1 173 ? 2.859 -4.342 -0.706 1.00 18.01 173 GLY A C 1
ATOM 1423 O O . GLY A 1 173 ? 1.770 -4.431 -1.281 1.00 19.70 173 GLY A O 1
ATOM 1424 N N . GLY A 1 174 ? 3.722 -5.350 -0.688 1.00 19.27 174 GLY A N 1
ATOM 1425 C CA . GLY A 1 174 ? 3.390 -6.568 -1.413 1.00 19.62 174 GLY A CA 1
ATOM 1426 C C . GLY A 1 174 ? 4.478 -7.621 -1.347 1.00 22.38 174 GLY A C 1
ATOM 1427 O O . GLY A 1 174 ? 5.247 -7.677 -0.382 1.00 22.08 174 GLY A O 1
ATOM 1428 N N . LEU A 1 175 ? 4.560 -8.457 -2.379 1.00 23.83 175 LEU A N 1
ATOM 1429 C CA . LEU A 1 175 ? 5.542 -9.527 -2.426 1.00 22.46 175 LEU A CA 1
ATOM 1430 C C . LEU A 1 175 ? 6.881 -8.998 -2.933 1.00 25.51 175 LEU A C 1
ATOM 1431 O O . LEU A 1 175 ? 7.013 -7.840 -3.350 1.00 24.77 175 LEU A O 1
ATOM 1436 N N . SER A 1 176 ? 7.902 -9.851 -2.890 1.00 24.08 176 SER A N 1
ATOM 1437 C CA . SER A 1 176 ? 9.217 -9.453 -3.369 1.00 28.69 176 SER A CA 1
ATOM 1438 C C . SER A 1 176 ? 9.753 -10.598 -4.208 1.00 30.97 176 SER A C 1
ATOM 1439 O O . SER A 1 176 ? 9.508 -11.753 -3.867 1.00 29.85 176 SER A O 1
ATOM 1442 N N . PRO A 1 177 ? 10.459 -10.322 -5.309 1.00 31.57 177 PRO A N 1
ATOM 1443 C CA . PRO A 1 177 ? 11.161 -11.413 -6.016 1.00 30.87 177 PRO A CA 1
ATOM 1444 C C . PRO A 1 177 ? 12.286 -12.041 -5.210 1.00 34.33 177 PRO A C 1
ATOM 1445 O O . PRO A 1 177 ? 12.750 -13.130 -5.562 1.00 34.93 177 PRO A O 1
ATOM 1449 N N . ASP A 1 178 ? 12.757 -11.381 -4.160 1.00 31.24 178 ASP A N 1
ATOM 1450 C CA . ASP A 1 178 ? 13.851 -11.876 -3.339 1.00 31.45 178 ASP A CA 1
ATOM 1451 C C . ASP A 1 178 ? 13.385 -12.622 -2.095 1.00 37.25 178 ASP A C 1
ATOM 1452 O O . ASP A 1 178 ? 14.231 -13.047 -1.303 1.00 42.08 178 ASP A O 1
ATOM 1457 N N . LEU A 1 179 ? 12.073 -12.770 -1.884 1.00 32.50 179 LEU A N 1
ATOM 1458 C CA . LEU A 1 179 ? 11.478 -13.435 -0.705 1.00 39.45 179 LEU A CA 1
ATOM 1459 C C . LEU A 1 179 ? 11.637 -14.940 -0.766 1.00 43.70 179 LEU A C 1
ATOM 1460 O O . LEU A 1 179 ? 10.704 -15.666 -1.032 1.00 46.10 179 LEU A O 1
ATOM 1465 N N . ASN A 1 180 ? 12.865 -15.400 -0.587 1.00 46.64 180 ASN A N 1
ATOM 1466 C CA . ASN A 1 180 ? 13.165 -16.827 -0.705 1.00 48.27 180 ASN A CA 1
ATOM 1467 C C . ASN A 1 180 ? 12.362 -17.669 0.289 1.00 52.20 180 ASN A C 1
ATOM 1468 O O . ASN A 1 180 ? 11.786 -18.697 -0.095 1.00 53.38 180 ASN A O 1
ATOM 1473 N N . SER A 1 181 ? 12.307 -17.247 1.561 1.00 48.90 181 SER A N 1
ATOM 1474 C CA . SER A 1 181 ? 11.575 -17.949 2.613 1.00 45.21 181 SER A CA 1
ATOM 1475 C C . SER A 1 181 ? 11.278 -16.984 3.756 1.00 43.58 181 SER A C 1
ATOM 1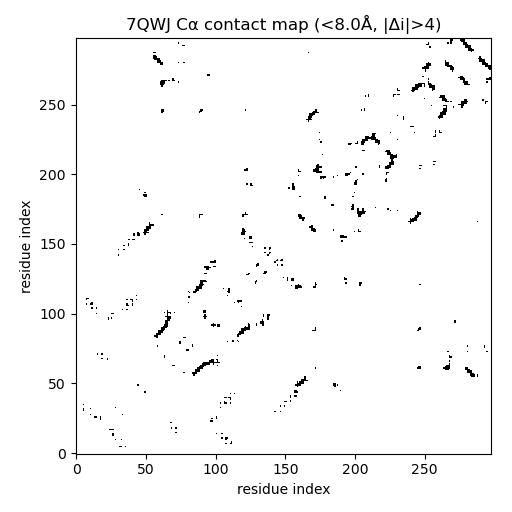476 O O . SER A 1 181 ? 11.984 -15.991 3.951 1.00 41.53 181 SER A O 1
ATOM 1479 N N . MET A 1 182 ? 10.233 -17.311 4.529 1.00 43.10 182 MET A N 1
ATOM 1480 C CA . MET A 1 182 ? 9.837 -16.471 5.660 1.00 37.10 182 MET A CA 1
ATOM 1481 C C . MET A 1 182 ? 11.010 -16.168 6.589 1.00 41.02 182 MET A C 1
ATOM 1482 O O . MET A 1 182 ? 11.087 -15.073 7.162 1.00 35.81 182 MET A O 1
ATOM 1487 N N . GLU A 1 183 ? 11.932 -17.134 6.749 1.00 44.49 183 GLU A N 1
ATOM 1488 C CA . GLU A 1 183 ? 13.128 -16.945 7.573 1.00 40.45 183 GLU A CA 1
ATOM 1489 C C . GLU A 1 183 ? 13.931 -15.743 7.125 1.00 39.50 183 GLU A C 1
ATOM 1490 O O . GLU A 1 183 ? 14.567 -15.069 7.944 1.00 39.62 183 GLU A O 1
ATOM 1496 N N . GLN A 1 184 ? 13.914 -15.460 5.829 1.00 38.38 184 GLN A N 1
ATOM 1497 C CA . GLN A 1 184 ? 14.622 -14.304 5.311 1.00 38.69 184 GLN A CA 1
ATOM 1498 C C . GLN A 1 184 ? 14.039 -13.011 5.856 1.00 38.00 184 GLN A C 1
ATOM 1499 O O . GLN A 1 184 ? 14.771 -12.035 6.059 1.00 38.03 184 GLN A O 1
ATOM 1505 N N . ILE A 1 185 ? 12.726 -12.985 6.102 1.00 37.15 185 ILE A N 1
ATOM 1506 C CA . ILE A 1 185 ? 12.115 -11.827 6.746 1.00 35.21 185 ILE A CA 1
ATOM 1507 C C . ILE A 1 185 ? 12.542 -11.745 8.205 1.00 33.56 185 ILE A C 1
ATOM 1508 O O . ILE A 1 185 ? 12.857 -10.663 8.716 1.00 31.49 185 ILE A O 1
ATOM 1513 N N . ARG A 1 186 ? 12.571 -12.887 8.897 1.00 33.88 186 ARG A N 1
ATOM 1514 C CA . ARG A 1 186 ? 12.988 -12.894 10.292 1.00 34.09 186 ARG A CA 1
ATOM 1515 C C . ARG A 1 186 ? 14.418 -12.401 10.458 1.00 34.86 186 ARG A C 1
ATOM 1516 O O . ARG A 1 186 ? 14.761 -11.835 11.501 1.00 38.34 186 ARG A O 1
ATOM 1524 N N . ARG A 1 187 ? 15.261 -12.588 9.453 1.00 33.70 187 ARG A N 1
ATOM 1525 C CA . ARG A 1 187 ? 16.660 -12.205 9.579 1.00 36.68 187 ARG A CA 1
ATOM 1526 C C . ARG A 1 187 ? 16.931 -10.749 9.210 1.00 35.78 187 ARG A C 1
ATOM 1527 O O . ARG A 1 187 ? 18.082 -10.309 9.322 1.00 37.58 187 ARG A O 1
ATOM 1535 N N . VAL A 1 188 ? 15.915 -9.994 8.773 1.00 33.93 188 VAL A N 1
ATOM 1536 C CA . VAL A 1 188 ? 16.112 -8.576 8.480 1.00 32.12 188 VAL A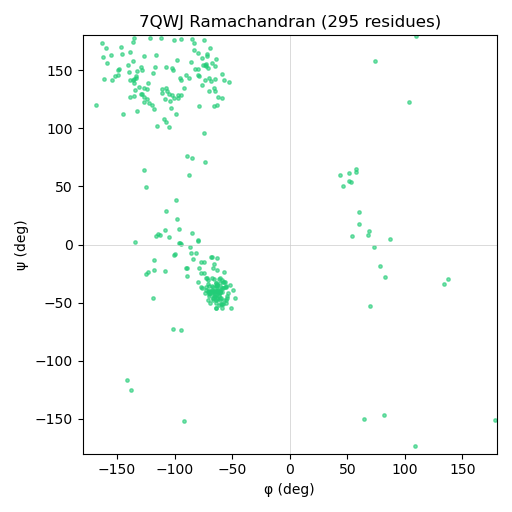 CA 1
ATOM 1537 C C . VAL A 1 188 ? 16.514 -7.846 9.751 1.00 32.87 188 VAL A C 1
ATOM 1538 O O . VAL A 1 188 ? 15.832 -7.918 10.779 1.00 29.27 188 VAL A O 1
ATOM 1542 N N . MET A 1 189 ? 17.623 -7.126 9.684 1.00 29.64 189 MET A N 1
ATOM 1543 C CA . MET A 1 189 ? 18.264 -6.592 10.875 1.00 31.36 189 MET A CA 1
ATOM 1544 C C . MET A 1 189 ? 17.750 -5.188 11.176 1.00 30.46 189 MET A C 1
ATOM 1545 O O . MET A 1 189 ? 17.653 -4.354 10.273 1.00 32.27 189 MET A O 1
ATOM 1550 N N . ARG A 1 190 ? 17.429 -4.925 12.446 1.00 32.49 190 ARG A N 1
ATOM 1551 C CA . ARG A 1 190 ? 16.927 -3.626 12.878 1.00 28.03 190 ARG A CA 1
ATOM 1552 C C . ARG A 1 190 ? 17.893 -2.995 13.863 1.00 30.43 190 ARG A C 1
ATOM 1553 O O . ARG A 1 190 ? 18.604 -3.707 14.574 1.00 34.29 190 ARG A O 1
ATOM 1561 N N . PRO A 1 191 ? 17.929 -1.660 13.945 1.00 28.95 191 PRO A N 1
ATOM 1562 C CA . PRO A 1 191 ? 17.203 -0.757 13.043 1.00 27.14 191 PRO A CA 1
ATOM 1563 C C . PRO A 1 191 ? 17.815 -0.691 11.639 1.00 27.68 191 PRO A C 1
ATOM 1564 O O . PRO A 1 191 ? 18.991 -0.993 11.442 1.00 24.39 191 PRO A O 1
ATOM 1568 N N . THR A 1 192 ? 16.999 -0.332 10.654 1.00 26.68 192 THR A N 1
ATOM 1569 C CA . THR A 1 192 ? 17.515 -0.028 9.332 1.00 22.25 192 THR A CA 1
ATOM 1570 C C . THR A 1 192 ? 16.623 1.013 8.682 1.00 25.56 192 THR A C 1
ATOM 1571 O O . THR A 1 192 ? 15.428 1.103 8.986 1.00 25.62 192 THR A O 1
ATOM 1575 N N . ASP A 1 193 ? 17.222 1.829 7.816 1.00 25.46 193 ASP A N 1
ATOM 1576 C CA . ASP A 1 193 ? 16.420 2.593 6.880 1.00 27.64 193 ASP A CA 1
ATOM 1577 C C . ASP A 1 193 ? 15.863 1.638 5.832 1.00 24.88 193 ASP A C 1
ATOM 1578 O O . ASP A 1 193 ? 16.328 0.504 5.688 1.00 25.65 193 ASP A O 1
ATOM 1583 N N . ILE A 1 194 ? 14.852 2.096 5.098 1.00 26.43 194 ILE A N 1
ATOM 1584 C CA . ILE A 1 194 ? 14.314 1.296 4.002 1.00 25.77 194 ILE A CA 1
ATOM 1585 C C . ILE A 1 194 ? 15.264 1.447 2.824 1.00 25.58 194 ILE A C 1
ATOM 1586 O O . ILE A 1 194 ? 15.432 2.564 2.320 1.00 28.13 194 ILE A O 1
ATOM 1591 N N . PRO A 1 195 ? 15.880 0.370 2.338 1.00 26.10 195 PRO A N 1
ATOM 1592 C CA . PRO A 1 195 ? 16.790 0.488 1.191 1.00 28.15 195 PRO A CA 1
ATOM 1593 C C . PRO A 1 195 ? 16.028 0.823 -0.082 1.00 31.73 195 PRO A C 1
ATOM 1594 O O . PRO A 1 195 ? 14.800 0.761 -0.135 1.00 30.17 195 PRO A O 1
ATOM 1598 N N . ASP A 1 196 ? 16.784 1.181 -1.128 1.00 32.77 196 ASP A N 1
ATOM 1599 C CA . ASP A 1 196 ? 16.212 1.430 -2.448 1.00 33.28 196 ASP A CA 1
ATOM 1600 C C . ASP A 1 196 ? 16.026 0.153 -3.262 1.00 30.16 196 ASP A C 1
ATOM 1601 O O . ASP A 1 196 ? 15.329 0.180 -4.284 1.00 31.30 196 ASP A O 1
ATOM 1606 N N . VAL A 1 197 ? 16.619 -0.957 -2.824 1.00 31.85 197 VAL A N 1
ATOM 1607 C CA . VAL A 1 197 ? 16.531 -2.251 -3.494 1.00 32.60 197 VAL A CA 1
ATOM 1608 C C . VAL A 1 197 ? 16.392 -3.333 -2.432 1.00 30.24 197 VAL A C 1
ATOM 1609 O O . VAL A 1 197 ? 16.841 -3.174 -1.291 1.00 33.02 197 VAL A O 1
ATOM 1613 N N . GLY A 1 198 ? 15.793 -4.444 -2.819 1.00 30.29 198 GLY A N 1
ATOM 1614 C CA . GLY A 1 198 ? 15.883 -5.656 -2.028 1.00 30.20 198 GLY A CA 1
ATOM 1615 C C . GLY A 1 198 ? 14.576 -6.018 -1.349 1.00 27.60 198 GLY A C 1
ATOM 1616 O O . GLY A 1 198 ? 13.526 -5.400 -1.558 1.00 27.86 198 GLY A O 1
ATOM 1617 N N . LEU A 1 199 ? 14.671 -7.048 -0.505 1.00 26.81 199 LEU A N 1
ATOM 1618 C CA . LEU A 1 199 ? 13.497 -7.655 0.116 1.00 25.02 199 LEU A CA 1
ATOM 1619 C C . LEU A 1 199 ? 12.697 -6.646 0.930 1.00 25.10 199 LEU A C 1
ATOM 1620 O O . LEU A 1 199 ? 11.470 -6.549 0.786 1.00 24.63 199 LEU A O 1
ATOM 1625 N N . LEU A 1 200 ? 13.369 -5.915 1.827 1.00 26.70 200 LEU A N 1
ATOM 1626 C CA . LEU A 1 200 ? 12.659 -4.960 2.677 1.00 23.93 200 LEU A CA 1
ATOM 1627 C C . LEU A 1 200 ? 11.991 -3.880 1.847 1.00 23.78 200 LEU A C 1
ATOM 1628 O O . LEU A 1 200 ? 10.837 -3.518 2.096 1.00 21.54 200 LEU A O 1
ATOM 1633 N N . CYS A 1 201 ? 12.694 -3.369 0.840 1.00 22.27 201 CYS A N 1
ATOM 1634 C CA . CYS A 1 201 ? 12.113 -2.350 -0.027 1.00 23.08 201 CYS A CA 1
ATOM 1635 C C . CYS A 1 201 ? 10.830 -2.843 -0.690 1.00 23.63 201 CYS A C 1
ATOM 1636 O O . CYS A 1 201 ? 9.799 -2.160 -0.653 1.00 22.09 201 CYS A O 1
ATOM 1639 N N . ASP A 1 202 ? 10.882 -4.023 -1.321 1.00 22.90 202 ASP A N 1
ATOM 1640 C CA . ASP A 1 202 ? 9.710 -4.541 -2.024 1.00 24.07 202 ASP A CA 1
ATOM 1641 C C . ASP A 1 202 ? 8.537 -4.775 -1.080 1.00 23.02 202 ASP A C 1
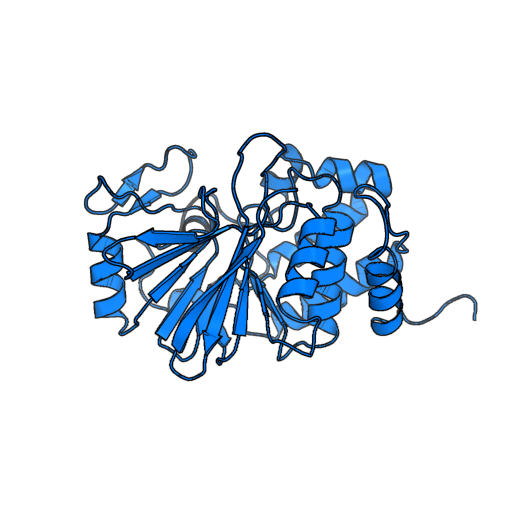ATOM 1642 O O . ASP A 1 202 ? 7.384 -4.525 -1.445 1.00 22.11 202 ASP A O 1
ATOM 1647 N N . LEU A 1 203 ? 8.800 -5.309 0.121 1.00 23.13 203 LEU A N 1
ATOM 1648 C CA . LEU A 1 203 ? 7.707 -5.541 1.062 1.00 20.89 203 LEU A CA 1
ATOM 1649 C C . LEU A 1 203 ? 6.938 -4.261 1.357 1.00 20.02 203 LEU A C 1
ATOM 1650 O O . LEU A 1 203 ? 5.728 -4.307 1.585 1.00 19.07 203 LEU A O 1
ATOM 1655 N N . LEU A 1 204 ? 7.608 -3.110 1.339 1.00 20.56 204 LEU A N 1
ATOM 1656 C CA . LEU A 1 204 ? 6.963 -1.854 1.690 1.00 20.06 204 LEU A CA 1
ATOM 1657 C C . LEU A 1 204 ? 6.556 -1.012 0.486 1.00 20.19 204 LEU A C 1
ATOM 1658 O O . LEU A 1 204 ? 5.820 -0.030 0.663 1.00 18.61 204 LEU A O 1
ATOM 1663 N N . TRP A 1 205 ? 6.975 -1.391 -0.734 1.00 22.48 205 TRP A N 1
ATOM 1664 C CA . TRP A 1 205 ? 6.762 -0.567 -1.926 1.00 21.29 205 TRP A CA 1
ATOM 1665 C C . TRP A 1 205 ? 6.040 -1.251 -3.094 1.00 23.31 205 TRP A C 1
ATOM 1666 O O . TRP A 1 205 ? 5.429 -0.533 -3.903 1.00 21.50 205 TRP A O 1
ATOM 1677 N N . SER A 1 206 ? 6.080 -2.584 -3.228 1.00 19.46 206 SER A N 1
ATOM 1678 C CA . SER A 1 206 ? 5.563 -3.188 -4.457 1.00 21.34 206 SER A CA 1
ATOM 1679 C C . SER A 1 206 ? 4.038 -3.106 -4.530 1.00 21.47 206 SER A C 1
ATOM 1680 O O . SER A 1 206 ? 3.343 -2.885 -3.531 1.00 21.38 206 SER A O 1
ATOM 1683 N N . ASP A 1 207 ? 3.507 -3.281 -5.744 1.00 22.88 207 ASP A N 1
ATOM 1684 C CA . ASP A 1 207 ? 2.072 -3.196 -6.007 1.00 22.46 207 ASP A CA 1
ATOM 1685 C C . ASP A 1 207 ? 1.621 -4.374 -6.860 1.00 23.71 207 ASP A C 1
ATOM 1686 O O . ASP A 1 207 ? 2.363 -4.820 -7.734 1.00 22.46 207 ASP A O 1
ATOM 1691 N N . PRO A 1 208 ? 0.417 -4.894 -6.652 1.00 23.46 208 PRO A N 1
ATOM 1692 C CA . PRO A 1 208 ? -0.148 -5.832 -7.617 1.00 23.64 208 PRO A CA 1
ATOM 1693 C C . PRO A 1 208 ? -0.637 -5.096 -8.858 1.00 28.44 208 PRO A C 1
ATOM 1694 O O . PRO A 1 208 ? -0.929 -3.894 -8.833 1.00 24.76 208 PRO A O 1
ATOM 1698 N N . ASP A 1 209 ? -0.670 -5.838 -9.970 1.00 27.43 209 ASP A N 1
ATOM 1699 C CA . ASP A 1 209 ? -1.118 -5.315 -11.264 1.00 29.37 209 ASP A CA 1
ATOM 1700 C C . ASP A 1 209 ? -1.849 -6.435 -12.004 1.00 32.71 209 ASP A C 1
ATOM 1701 O O . ASP A 1 209 ? -1.223 -7.423 -12.408 1.00 31.58 209 ASP A O 1
ATOM 1706 N N . LYS A 1 210 ? -3.172 -6.265 -12.172 1.00 31.15 210 LYS A N 1
ATOM 1707 C CA . LYS A 1 210 ? -4.059 -7.216 -12.848 1.00 32.22 210 LYS A CA 1
ATOM 1708 C C . LYS A 1 210 ? -3.639 -7.539 -14.274 1.00 34.53 210 LYS A C 1
ATOM 1709 O O . LYS A 1 210 ? -4.038 -8.584 -14.794 1.00 36.73 210 LYS A O 1
ATOM 1715 N N . ASP A 1 211 ? -2.892 -6.658 -14.934 1.00 37.87 211 ASP A N 1
ATOM 1716 C CA . ASP A 1 211 ? -2.637 -6.747 -16.368 1.00 34.82 211 ASP A CA 1
ATOM 1717 C C . ASP A 1 211 ? -1.211 -7.177 -16.661 1.00 37.97 211 ASP A C 1
ATOM 1718 O O . ASP A 1 211 ? -0.633 -6.799 -17.681 1.00 39.75 211 ASP A O 1
ATOM 1723 N N . ILE A 1 212 ? -0.617 -7.948 -15.764 1.00 37.48 212 ILE A N 1
ATOM 1724 C CA . ILE A 1 212 ? 0.778 -8.320 -15.898 1.00 37.54 212 ILE A CA 1
ATOM 1725 C C . ILE A 1 212 ? 0.875 -9.808 -15.576 1.00 29.60 212 ILE A C 1
ATOM 1726 O O . ILE A 1 212 ? -0.032 -10.403 -14.994 1.00 32.42 212 ILE A O 1
ATOM 1731 N N . VAL A 1 213 ? 1.937 -10.425 -16.070 1.00 29.25 213 VAL A N 1
ATOM 1732 C CA . VAL A 1 213 ? 2.300 -11.787 -15.729 1.00 29.62 213 VAL A CA 1
ATOM 1733 C C . VAL A 1 213 ? 3.705 -11.711 -15.166 1.00 31.29 213 VAL A C 1
ATOM 1734 O O . VAL A 1 213 ? 4.620 -11.203 -15.832 1.00 31.99 213 VAL A O 1
ATOM 1738 N N . GLY A 1 214 ? 3.873 -12.164 -13.928 1.00 27.13 214 GLY A N 1
ATOM 1739 C CA . GLY A 1 214 ? 5.185 -12.110 -13.314 1.00 29.74 214 GLY A CA 1
ATOM 1740 C C . GLY A 1 214 ? 5.494 -10.740 -12.730 1.00 28.36 214 GLY A C 1
ATOM 1741 O O . GLY A 1 214 ? 4.617 -10.025 -12.246 1.00 27.87 214 GLY A O 1
ATOM 1742 N N . TRP A 1 215 ? 6.764 -10.375 -12.796 1.00 29.13 215 TRP A N 1
ATOM 1743 C CA . TRP A 1 215 ? 7.259 -9.148 -12.198 1.00 27.88 215 TRP A CA 1
ATOM 1744 C C . TRP A 1 215 ? 7.583 -8.140 -13.287 1.00 33.33 215 TRP A C 1
ATOM 1745 O O . TRP A 1 215 ? 8.216 -8.482 -14.292 1.00 36.79 215 TRP A O 1
ATOM 1756 N N . SER A 1 216 ? 7.155 -6.898 -13.088 1.00 34.00 216 SER A N 1
ATOM 1757 C CA . SER A 1 216 ? 7.505 -5.829 -14.003 1.00 36.68 216 SER A CA 1
ATOM 1758 C C . SER A 1 216 ? 7.906 -4.603 -13.190 1.00 36.80 216 SER A C 1
ATOM 1759 O O . SER A 1 216 ? 7.824 -4.592 -11.960 1.00 34.40 216 SER A O 1
ATOM 1762 N N . GLU A 1 217 ? 8.370 -3.571 -13.881 1.00 38.79 217 GLU A N 1
ATOM 1763 C CA . GLU A 1 217 ? 8.834 -2.386 -13.180 1.00 39.46 217 GLU A CA 1
ATOM 1764 C C . GLU A 1 217 ? 7.646 -1.613 -12.606 1.00 36.78 217 GLU A C 1
ATOM 1765 O O . GLU A 1 217 ? 6.516 -1.702 -13.100 1.00 40.18 217 GLU A O 1
ATOM 1771 N N . ASN A 1 218 ? 7.902 -0.875 -11.530 1.00 34.87 218 ASN A N 1
ATOM 1772 C CA . ASN A 1 218 ? 6.866 -0.131 -10.822 1.00 37.27 218 ASN A CA 1
ATOM 1773 C C . ASN A 1 218 ? 6.975 1.340 -11.202 1.00 34.04 218 ASN A C 1
ATOM 1774 O O . ASN A 1 218 ? 8.062 1.922 -11.128 1.00 36.27 218 ASN A O 1
ATOM 1779 N N . ASP A 1 219 ? 5.854 1.935 -11.618 1.00 36.76 219 ASP A N 1
ATOM 1780 C CA . ASP A 1 219 ? 5.856 3.351 -11.989 1.00 37.95 219 ASP A CA 1
ATOM 1781 C C . ASP A 1 219 ? 6.200 4.271 -10.831 1.00 39.42 219 ASP A C 1
ATOM 1782 O O . ASP A 1 219 ? 6.433 5.460 -11.064 1.00 40.92 219 ASP A O 1
ATOM 1787 N N . ARG A 1 220 ? 6.222 3.770 -9.594 1.00 34.85 220 ARG A N 1
ATOM 1788 C CA . ARG A 1 220 ? 6.674 4.606 -8.492 1.00 33.52 220 ARG A CA 1
ATOM 1789 C C . ARG A 1 220 ? 8.161 4.916 -8.576 1.00 33.90 220 ARG A C 1
ATOM 1790 O O . ARG A 1 220 ? 8.642 5.773 -7.827 1.00 35.27 220 ARG A O 1
ATOM 1798 N N . GLY A 1 221 ? 8.899 4.244 -9.454 1.00 33.65 221 GLY A N 1
ATOM 1799 C CA . GLY A 1 221 ? 10.326 4.454 -9.554 1.00 31.37 221 GLY A CA 1
ATOM 1800 C C . GLY A 1 221 ? 11.146 3.613 -8.612 1.00 33.09 221 GLY A C 1
ATOM 1801 O O . GLY A 1 221 ? 12.371 3.774 -8.559 1.00 36.96 221 GLY A O 1
ATOM 1802 N N . VAL A 1 222 ? 10.507 2.713 -7.875 1.00 36.73 222 VAL A N 1
ATOM 1803 C CA . VAL A 1 222 ? 11.167 1.860 -6.898 1.00 32.75 222 VAL A CA 1
ATOM 1804 C C . VAL A 1 222 ? 10.384 0.559 -6.864 1.00 28.72 222 VAL A C 1
ATOM 1805 O O . VAL A 1 222 ? 9.176 0.552 -7.106 1.00 27.81 222 VAL A O 1
ATOM 1809 N N . SER A 1 223 ? 11.088 -0.550 -6.641 1.00 29.71 223 SER A N 1
ATOM 1810 C CA . SER A 1 223 ? 10.450 -1.868 -6.482 1.00 30.25 223 SER A CA 1
ATOM 1811 C C . SER A 1 223 ? 9.754 -2.264 -7.786 1.00 30.48 223 SER A C 1
ATOM 1812 O O . SER A 1 223 ? 10.179 -1.849 -8.873 1.00 35.79 223 SER A O 1
ATOM 1815 N N . PHE A 1 224 ? 8.674 -3.049 -7.689 1.00 28.60 224 PHE A N 1
ATOM 1816 C CA . PHE A 1 224 ? 8.092 -3.738 -8.839 1.00 28.66 224 PHE A CA 1
ATOM 1817 C C . PHE A 1 224 ? 6.580 -3.845 -8.683 1.00 29.15 224 PHE A C 1
ATOM 1818 O O . PHE A 1 224 ? 6.012 -3.542 -7.635 1.00 28.11 224 PHE A O 1
ATOM 1826 N N . THR A 1 225 ? 5.931 -4.261 -9.763 1.00 27.40 225 THR A N 1
ATOM 1827 C CA . THR A 1 225 ? 4.561 -4.733 -9.762 1.00 27.47 225 THR A CA 1
ATOM 1828 C C . THR A 1 225 ? 4.592 -6.243 -9.971 1.00 27.52 225 THR A C 1
ATOM 1829 O O . THR A 1 225 ? 5.547 -6.775 -10.547 1.00 28.46 225 THR A O 1
ATOM 1833 N N . PHE A 1 226 ? 3.569 -6.934 -9.470 1.00 25.00 226 PHE A N 1
ATOM 1834 C CA . PHE A 1 226 ? 3.466 -8.374 -9.653 1.00 25.48 226 PHE A CA 1
ATOM 1835 C C . PHE A 1 226 ? 2.059 -8.701 -10.114 1.00 25.95 226 PHE A C 1
ATOM 1836 O O . PHE A 1 226 ? 1.095 -8.015 -9.761 1.00 26.56 226 PHE A O 1
ATOM 1844 N N . GLY A 1 227 ? 1.939 -9.767 -10.900 1.00 28.22 227 GLY A N 1
ATOM 1845 C CA . GLY A 1 227 ? 0.660 -10.150 -11.446 1.00 28.14 227 GLY A CA 1
ATOM 1846 C C . GLY A 1 227 ? -0.054 -11.181 -10.601 1.00 27.42 227 GLY A C 1
ATOM 1847 O O . GLY A 1 227 ? 0.461 -11.659 -9.583 1.00 28.34 227 GLY A O 1
ATOM 1848 N N . PRO A 1 228 ? -1.267 -11.537 -11.016 1.00 26.69 228 PRO A N 1
ATOM 1849 C CA . PRO A 1 228 ? -2.042 -12.533 -10.260 1.00 28.75 228 PRO A CA 1
ATOM 1850 C C . PRO A 1 228 ? -1.336 -13.865 -10.137 1.00 28.02 228 PRO A C 1
ATOM 1851 O O . PRO A 1 228 ? -1.542 -14.580 -9.145 1.00 29.82 228 PRO A O 1
ATOM 1855 N N . ASP A 1 229 ? -0.523 -14.231 -11.131 1.00 28.79 229 ASP A N 1
ATOM 1856 C CA . ASP A 1 229 ? 0.180 -15.505 -11.074 1.00 28.80 229 ASP A CA 1
ATOM 1857 C C . ASP A 1 229 ? 1.145 -15.538 -9.899 1.00 30.38 229 ASP A C 1
ATOM 1858 O O . ASP A 1 229 ? 1.309 -16.575 -9.240 1.00 30.42 229 ASP A O 1
ATOM 1863 N N . VAL A 1 230 ? 1.770 -14.397 -9.603 1.00 29.17 230 VAL A N 1
ATOM 1864 C CA . VAL A 1 230 ? 2.751 -14.339 -8.528 1.00 28.51 230 VAL A CA 1
ATOM 1865 C C . VAL A 1 230 ? 2.085 -14.600 -7.184 1.00 25.05 230 VAL A C 1
ATOM 1866 O O . VAL A 1 230 ? 2.636 -15.307 -6.330 1.00 26.16 230 VAL A O 1
ATOM 1870 N N . VAL A 1 231 ? 0.886 -14.052 -6.984 1.00 27.93 231 VAL A N 1
ATOM 1871 C CA . VAL A 1 231 ? 0.154 -14.276 -5.741 1.00 25.82 231 VAL A CA 1
ATOM 1872 C C . VAL A 1 231 ? -0.262 -15.730 -5.638 1.00 28.35 231 VAL A C 1
ATOM 1873 O O . VAL A 1 231 ? -0.091 -16.370 -4.592 1.00 30.99 231 VAL A O 1
ATOM 1877 N N . ASN A 1 232 ? -0.828 -16.266 -6.721 1.00 30.27 232 ASN A N 1
ATOM 1878 C CA . ASN A 1 232 ? -1.227 -17.670 -6.757 1.00 32.39 232 ASN A CA 1
ATOM 1879 C C . ASN A 1 232 ? -0.084 -18.584 -6.326 1.00 31.69 232 ASN A C 1
ATOM 1880 O O . ASN A 1 232 ? -0.226 -19.393 -5.404 1.00 28.89 232 ASN A O 1
ATOM 1885 N N . ARG A 1 233 ? 1.068 -18.457 -6.988 1.00 28.81 233 ARG A N 1
ATOM 1886 C CA . ARG A 1 233 ? 2.195 -19.336 -6.690 1.00 29.09 233 ARG A CA 1
ATOM 1887 C C . ARG A 1 233 ? 2.653 -19.195 -5.245 1.00 31.04 233 ARG A C 1
ATOM 1888 O O . ARG A 1 233 ? 2.999 -20.192 -4.602 1.00 31.79 233 ARG A O 1
ATOM 1896 N N . PHE A 1 234 ? 2.688 -17.962 -4.722 1.00 30.97 234 PHE A N 1
ATOM 1897 C CA . PHE A 1 234 ? 3.201 -17.749 -3.367 1.00 30.53 234 PHE A CA 1
ATOM 1898 C C . PHE A 1 234 ? 2.311 -18.422 -2.322 1.00 28.68 234 PHE A C 1
ATOM 1899 O O . PHE A 1 234 ? 2.808 -18.987 -1.336 1.00 27.90 234 PHE A O 1
ATOM 1907 N N . LEU A 1 235 ? 0.991 -18.348 -2.504 1.00 27.06 235 LEU A N 1
ATOM 1908 C CA . LEU A 1 235 ? 0.099 -18.959 -1.527 1.00 32.10 235 LEU A CA 1
ATOM 1909 C C . LEU A 1 235 ? 0.170 -20.482 -1.594 1.00 32.90 235 LEU A C 1
ATOM 1910 O O . LEU A 1 235 ? 0.097 -21.156 -0.560 1.00 32.10 235 LEU A O 1
ATOM 1915 N N . GLN A 1 236 ? 0.333 -21.046 -2.799 1.00 32.62 236 GLN A N 1
ATOM 1916 C CA . GLN A 1 236 ? 0.560 -22.486 -2.908 1.00 30.39 236 GLN A CA 1
ATOM 1917 C C . GLN A 1 236 ? 1.875 -22.866 -2.238 1.00 31.65 236 GLN A C 1
ATOM 1918 O O . GLN A 1 236 ? 1.912 -23.721 -1.348 1.00 35.17 236 GLN A O 1
ATOM 1924 N N . LYS A 1 237 ? 2.969 -22.215 -2.639 1.00 30.17 237 LYS A N 1
ATOM 1925 C CA . LYS A 1 237 ? 4.279 -22.516 -2.069 1.00 32.50 237 LYS A CA 1
ATOM 1926 C C . LYS A 1 237 ? 4.311 -22.370 -0.544 1.00 35.36 237 LYS A C 1
ATOM 1927 O O . LYS A 1 237 ? 5.010 -23.134 0.135 1.00 34.87 237 LYS A O 1
ATOM 1933 N N . GLN A 1 238 ? 3.593 -21.391 0.016 1.00 35.15 238 GLN A N 1
ATOM 1934 C CA . GLN A 1 238 ? 3.659 -21.111 1.449 1.00 32.27 238 GLN A CA 1
ATOM 1935 C C . GLN A 1 238 ? 2.500 -21.714 2.236 1.00 35.68 238 GLN A C 1
ATOM 1936 O O . GLN A 1 238 ? 2.524 -21.680 3.476 1.00 34.70 238 GLN A O 1
ATOM 1942 N N . ASP A 1 239 ? 1.491 -22.257 1.553 1.00 35.19 239 ASP A N 1
ATOM 1943 C CA . ASP A 1 239 ? 0.320 -22.852 2.194 1.00 37.57 239 ASP A CA 1
ATOM 1944 C C . ASP A 1 239 ? -0.380 -21.824 3.092 1.00 37.39 239 ASP A C 1
ATOM 1945 O O . ASP A 1 239 ? -0.442 -21.935 4.321 1.00 36.77 239 ASP A O 1
ATOM 1950 N N . MET A 1 240 ? -0.898 -20.796 2.422 1.00 34.39 240 MET A N 1
ATOM 1951 C CA . MET A 1 240 ? -1.635 -19.728 3.073 1.00 32.23 240 MET A CA 1
ATOM 1952 C C . MET A 1 240 ? -2.830 -19.383 2.205 1.00 31.68 240 MET A C 1
ATOM 1953 O O . MET A 1 240 ? -2.913 -19.770 1.034 1.00 30.62 240 MET A O 1
ATOM 1958 N N . GLU A 1 241 ? -3.762 -18.636 2.782 1.00 31.31 241 GLU A N 1
ATOM 1959 C CA . GLU A 1 241 ? -5.018 -18.391 2.103 1.00 31.07 241 GLU A CA 1
ATOM 1960 C C . GLU A 1 241 ? -5.182 -16.972 1.592 1.00 30.96 241 GLU A C 1
ATOM 1961 O O . GLU A 1 241 ? -5.949 -16.769 0.652 1.00 30.59 241 GLU A O 1
ATOM 1967 N N . LEU A 1 242 ? -4.474 -15.990 2.161 1.00 29.61 242 LEU A N 1
ATOM 1968 C CA . LEU A 1 242 ? -4.723 -14.596 1.812 1.00 27.54 242 LEU A CA 1
ATOM 1969 C C . LEU A 1 242 ? -3.483 -13.744 2.053 1.00 26.52 242 LEU A C 1
ATOM 1970 O O . LEU A 1 242 ? -2.752 -13.943 3.034 1.00 25.50 242 LEU A O 1
ATOM 1975 N N . ILE A 1 243 ? -3.254 -12.796 1.148 1.00 24.13 243 ILE A N 1
ATOM 1976 C CA . ILE A 1 243 ? -2.331 -11.690 1.382 1.00 23.34 243 ILE A CA 1
ATOM 1977 C C . ILE A 1 243 ? -3.165 -10.447 1.647 1.00 21.12 243 ILE A C 1
ATOM 1978 O O . ILE A 1 243 ? -4.110 -10.153 0.903 1.00 21.84 243 ILE A O 1
ATOM 1983 N N . CYS A 1 244 ? -2.862 -9.749 2.736 1.00 19.92 244 CYS A N 1
ATOM 1984 C CA . CYS A 1 244 ? -3.577 -8.531 3.084 1.00 22.60 244 CYS A CA 1
ATOM 1985 C C . CYS A 1 244 ? -2.564 -7.390 3.105 1.00 19.44 244 CYS A C 1
ATOM 1986 O O . CYS A 1 244 ? -1.601 -7.424 3.875 1.00 16.40 244 CYS A O 1
ATOM 1989 N N . ARG A 1 245 ? -2.780 -6.389 2.258 1.00 17.20 245 ARG A N 1
ATOM 1990 C CA . ARG A 1 245 ? -1.799 -5.346 1.985 1.00 18.00 245 ARG A CA 1
ATOM 1991 C C . ARG A 1 245 ? -2.520 -3.996 2.000 1.00 17.04 245 ARG A C 1
ATOM 1992 O O . ARG A 1 245 ? -3.755 -3.928 2.125 1.00 18.40 245 ARG A O 1
ATOM 2000 N N . ALA A 1 246 ? -1.760 -2.904 1.815 1.00 16.02 246 ALA A N 1
ATOM 2001 C CA . ALA A 1 246 ? -2.397 -1.584 1.764 1.00 17.49 246 ALA A CA 1
ATOM 2002 C C . ALA A 1 246 ? -1.776 -0.754 0.647 1.00 17.85 246 ALA A C 1
ATOM 2003 O O . ALA A 1 246 ? -1.810 -1.189 -0.508 1.00 17.39 246 ALA A O 1
ATOM 2005 N N . HIS A 1 247 ? -1.276 0.455 0.949 1.00 17.09 247 HIS A N 1
ATOM 2006 C CA . HIS A 1 247 ? -0.314 1.152 0.089 1.00 17.41 247 HIS A CA 1
ATOM 2007 C C . HIS A 1 247 ? -0.966 1.824 -1.126 1.00 19.76 247 HIS A C 1
ATOM 2008 O O . HIS A 1 247 ? -0.372 2.729 -1.724 1.00 19.61 247 HIS A O 1
ATOM 2015 N N . GLN A 1 248 ? -2.185 1.432 -1.497 1.00 19.27 248 GLN A N 1
ATOM 2016 C CA . GLN A 1 248 ? -2.836 2.005 -2.670 1.00 19.94 248 GLN A CA 1
ATOM 2017 C C . GLN A 1 248 ? -4.267 2.444 -2.360 1.00 22.67 248 GLN A C 1
ATOM 2018 O O . GLN A 1 248 ? -5.033 1.715 -1.711 1.00 18.73 248 GLN A O 1
ATOM 2024 N N . VAL A 1 249 ? -4.632 3.644 -2.831 1.00 22.67 249 VAL A N 1
ATOM 2025 C CA . VAL A 1 249 ? -6.004 4.114 -2.684 1.00 20.96 249 VAL A CA 1
ATOM 2026 C C . VAL A 1 249 ? -6.916 3.230 -3.511 1.00 21.21 249 VAL A C 1
ATOM 2027 O O . VAL A 1 249 ? -6.613 2.907 -4.665 1.00 25.57 249 VAL A O 1
ATOM 2031 N N . VAL A 1 250 ? -8.032 2.825 -2.920 1.00 24.87 250 VAL A N 1
ATOM 2032 C CA . VAL A 1 250 ? -9.047 2.030 -3.595 1.00 23.76 250 VAL A CA 1
ATOM 2033 C C . VAL A 1 250 ? -10.408 2.627 -3.250 1.00 27.41 250 VAL A C 1
ATOM 2034 O O . VAL A 1 250 ? -10.653 3.036 -2.110 1.00 24.53 250 VAL A O 1
ATOM 2038 N N . GLU A 1 251 ? -11.280 2.701 -4.254 1.00 26.87 251 GLU A N 1
ATOM 2039 C CA . GLU A 1 251 ? -12.477 3.526 -4.162 1.00 29.43 251 GLU A CA 1
ATOM 2040 C C . GLU A 1 251 ? -13.377 3.090 -3.016 1.00 26.95 251 GLU A C 1
ATOM 2041 O O . GLU A 1 251 ? -13.924 3.931 -2.291 1.00 26.50 251 GLU A O 1
ATOM 2047 N N . ASP A 1 252 ? -13.535 1.783 -2.825 1.00 24.95 252 ASP A N 1
ATOM 2048 C CA . ASP A 1 252 ? -14.474 1.256 -1.853 1.00 26.78 252 ASP A CA 1
ATOM 2049 C C . ASP A 1 252 ? -13.836 0.916 -0.504 1.00 25.31 252 ASP A C 1
ATOM 2050 O O . ASP A 1 252 ? -14.473 0.254 0.327 1.00 25.60 252 ASP A O 1
ATOM 2055 N N . GLY A 1 253 ? -12.613 1.369 -0.252 1.00 24.83 253 GLY A N 1
ATOM 2056 C CA . GLY A 1 253 ? -11.936 1.066 0.976 1.00 20.69 253 GLY A CA 1
ATOM 2057 C C . GLY A 1 253 ? -11.246 -0.279 0.994 1.00 23.27 253 GLY A C 1
ATOM 2058 O O . GLY A 1 253 ? -10.258 -0.444 1.715 1.00 21.46 253 GLY A O 1
ATOM 2059 N N . TYR A 1 254 ? -11.738 -1.251 0.226 1.00 22.81 254 TYR A N 1
ATOM 2060 C CA . TYR A 1 254 ? -11.030 -2.514 0.068 1.00 21.94 254 TYR A CA 1
ATOM 2061 C C . TYR A 1 254 ? -11.254 -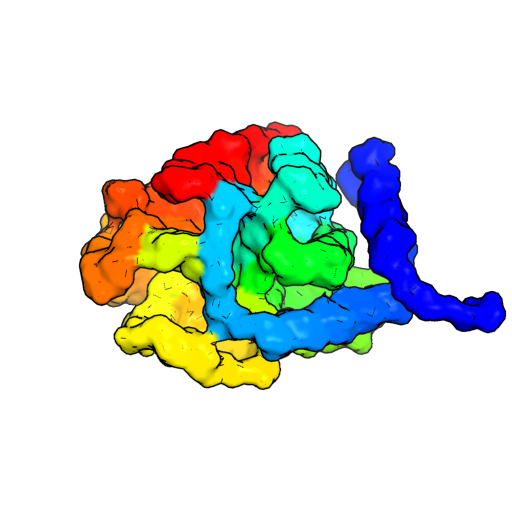3.016 -1.349 1.00 25.66 254 TYR A C 1
ATOM 2062 O O . TYR A 1 254 ? -12.158 -2.559 -2.053 1.00 24.21 254 TYR A O 1
ATOM 2071 N N . GLU A 1 255 ? -10.414 -3.968 -1.765 1.00 26.53 255 GLU A N 1
ATOM 2072 C CA . GLU A 1 255 ? -10.458 -4.438 -3.145 1.00 28.51 255 GLU A CA 1
ATOM 2073 C C . GLU A 1 255 ? -9.635 -5.708 -3.333 1.00 28.12 255 GLU A C 1
ATOM 2074 O O . GLU A 1 255 ? -8.423 -5.711 -3.082 1.00 26.47 255 GLU A O 1
ATOM 2080 N N . PHE A 1 256 ? -10.274 -6.796 -3.771 1.00 30.85 256 PHE A N 1
ATOM 2081 C CA . PHE A 1 256 ? -9.548 -8.050 -3.925 1.00 26.61 256 PHE A CA 1
ATOM 2082 C C . PHE A 1 256 ? -8.810 -8.121 -5.261 1.00 26.58 256 PHE A C 1
ATOM 2083 O O . PHE A 1 256 ? -9.032 -7.336 -6.186 1.00 28.23 256 PHE A O 1
ATOM 2091 N N . PHE A 1 257 ? -7.929 -9.112 -5.354 1.00 28.95 257 PHE A N 1
ATOM 2092 C CA . PHE A 1 257 ? -6.999 -9.293 -6.462 1.00 27.84 257 PHE A CA 1
ATOM 2093 C C . PHE A 1 257 ? -6.712 -10.780 -6.564 1.00 30.58 257 PHE A C 1
ATOM 2094 O O . PHE A 1 257 ? -6.665 -11.477 -5.545 1.00 29.54 257 PHE A O 1
ATOM 2102 N N . SER A 1 258 ? -6.532 -11.260 -7.796 1.00 33.76 258 SER A N 1
ATOM 2103 C CA . SER A 1 258 ? -6.255 -12.670 -8.077 1.00 29.12 258 SER A CA 1
ATOM 2104 C C . SER A 1 258 ? -7.281 -13.577 -7.392 1.00 32.56 258 SER A C 1
ATOM 2105 O O . SER A 1 258 ? -6.963 -14.397 -6.529 1.00 33.31 258 SER A O 1
ATOM 2108 N N . LYS A 1 259 ? -8.538 -13.395 -7.789 1.00 33.97 259 LYS A N 1
ATOM 2109 C CA . LYS A 1 259 ? -9.640 -14.219 -7.305 1.00 36.21 259 LYS A CA 1
ATOM 2110 C C . LYS A 1 259 ? -9.683 -14.256 -5.776 1.00 34.95 259 LYS A C 1
ATOM 2111 O O . LYS A 1 259 ? -9.684 -15.319 -5.151 1.00 38.20 259 LYS A O 1
ATOM 2117 N N . ARG A 1 260 ? -9.719 -13.068 -5.170 1.00 34.82 260 ARG A N 1
ATOM 2118 C CA . ARG A 1 260 ? -9.786 -12.890 -3.713 1.00 35.41 260 ARG A CA 1
ATOM 2119 C C . ARG A 1 260 ? -8.592 -13.498 -2.960 1.00 31.39 260 ARG A C 1
ATOM 2120 O O . ARG A 1 260 ? -8.660 -13.713 -1.735 1.00 27.31 260 ARG A O 1
ATOM 2128 N N . GLN A 1 261 ? -7.483 -13.776 -3.654 1.00 29.77 261 GLN A N 1
ATOM 2129 C CA . GLN A 1 261 ? -6.289 -14.269 -2.977 1.00 28.86 261 GLN A CA 1
ATOM 2130 C C . GLN A 1 261 ? -5.508 -13.152 -2.292 1.00 27.61 261 GLN A C 1
ATOM 2131 O O . GLN A 1 261 ? -4.713 -13.437 -1.394 1.00 25.95 261 GLN A O 1
ATOM 2137 N N . LEU A 1 262 ? -5.715 -11.899 -2.707 1.00 24.16 262 LEU A N 1
ATOM 2138 C CA . LEU A 1 262 ? -5.072 -10.731 -2.112 1.00 25.34 262 LEU A CA 1
ATOM 2139 C C . LEU A 1 262 ? -6.106 -9.623 -1.943 1.00 23.95 262 LEU A C 1
ATOM 2140 O O . LEU A 1 262 ? -6.942 -9.413 -2.825 1.00 24.02 262 LEU A O 1
ATOM 2145 N N . VAL A 1 263 ? -6.030 -8.885 -0.831 1.00 25.68 263 VAL A N 1
ATOM 2146 C CA . VAL A 1 263 ? -6.901 -7.731 -0.614 1.00 24.70 263 VAL A CA 1
ATOM 2147 C C . VAL A 1 263 ? -6.063 -6.499 -0.289 1.00 23.38 263 VAL A C 1
ATOM 2148 O O . VAL A 1 263 ? -5.107 -6.568 0.492 1.00 22.59 263 VAL A O 1
ATOM 2152 N N . THR A 1 264 ? -6.406 -5.378 -0.925 1.00 23.21 264 THR A N 1
ATOM 2153 C CA . THR A 1 264 ? -5.852 -4.074 -0.590 1.00 22.51 264 THR A CA 1
ATOM 2154 C C . THR A 1 264 ? -6.820 -3.357 0.342 1.00 24.00 264 THR A C 1
ATOM 2155 O O . THR A 1 264 ? -8.011 -3.220 0.020 1.00 21.62 264 THR A O 1
ATOM 2159 N N . LEU A 1 265 ? -6.307 -2.905 1.492 1.00 19.18 265 LEU A N 1
ATOM 2160 C CA . LEU A 1 265 ? -7.070 -2.141 2.472 1.00 18.90 265 LEU A CA 1
ATOM 2161 C C . LEU A 1 265 ? -6.567 -0.711 2.514 1.00 18.52 265 LEU A C 1
ATOM 2162 O O . LEU A 1 265 ? -5.362 -0.476 2.603 1.00 20.41 265 LEU A O 1
ATOM 2167 N N . PHE A 1 266 ? -7.485 0.237 2.504 1.00 17.80 266 PHE A N 1
ATOM 2168 C CA . PHE A 1 266 ? -7.133 1.639 2.636 1.00 19.88 266 PHE A CA 1
ATOM 2169 C C . PHE A 1 266 ? -8.107 2.251 3.627 1.00 22.03 266 PHE A C 1
ATOM 2170 O O . PHE A 1 266 ? -9.323 2.081 3.479 1.00 22.00 266 PHE A O 1
ATOM 2178 N N . SER A 1 267 ? -7.584 2.927 4.653 1.00 19.96 267 SER A N 1
ATOM 2179 C CA . SER A 1 267 ? -8.413 3.298 5.792 1.00 21.29 267 SER A CA 1
ATOM 2180 C C . SER A 1 267 ? -8.570 4.802 5.974 1.00 22.72 267 SER A C 1
ATOM 2181 O O . SER A 1 267 ? -9.181 5.231 6.956 1.00 32.17 267 SER A O 1
ATOM 2184 N N . ALA A 1 268 ? -8.087 5.610 5.047 1.00 18.66 268 ALA A N 1
ATOM 2185 C CA . ALA A 1 268 ? -8.249 7.059 5.119 1.00 23.75 268 ALA A CA 1
ATOM 2186 C C . ALA A 1 268 ? -9.315 7.522 4.122 1.00 25.94 268 ALA A C 1
ATOM 2187 O O . ALA A 1 268 ? -9.027 7.637 2.919 1.00 26.24 268 ALA A O 1
ATOM 2189 N N . PRO A 1 269 ? -10.546 7.807 4.556 1.00 26.86 269 PRO A N 1
ATOM 2190 C CA . PRO A 1 269 ? -11.568 8.276 3.611 1.00 24.70 269 PRO A CA 1
ATOM 2191 C C . PRO A 1 269 ? -11.203 9.635 3.024 1.00 28.27 269 PRO A C 1
ATOM 2192 O O . PRO A 1 269 ? -10.488 10.432 3.641 1.00 27.79 269 PRO A O 1
ATOM 2196 N N . ASN A 1 270 ? -11.722 9.896 1.827 1.00 32.28 270 ASN A N 1
ATOM 2197 C CA . ASN A 1 270 ? -11.499 11.148 1.105 1.00 35.83 270 ASN A CA 1
ATOM 2198 C C . ASN A 1 270 ? -10.033 11.547 1.202 1.00 38.58 270 ASN A C 1
ATOM 2199 O O . ASN A 1 270 ? -9.665 12.589 1.746 1.00 41.18 270 ASN A O 1
ATOM 2204 N N . TYR A 1 271 ? -9.195 10.649 0.692 1.00 40.47 271 TYR A N 1
ATOM 2205 C CA . TYR A 1 271 ? -7.753 10.778 0.844 1.00 39.87 271 TYR A CA 1
ATOM 2206 C C . TYR A 1 271 ? -7.268 12.092 0.234 1.00 46.86 271 TYR A C 1
ATOM 2207 O O . TYR A 1 271 ? -7.571 12.402 -0.926 1.00 48.05 271 TYR A O 1
ATOM 2216 N N . CYS A 1 272 ? -6.548 12.883 1.039 1.00 45.18 272 CYS A N 1
ATOM 2217 C CA . CYS A 1 272 ? -5.922 14.144 0.636 1.00 53.43 272 CYS A CA 1
ATOM 2218 C C . CYS A 1 272 ? -6.922 15.249 0.309 1.00 54.88 272 CYS A C 1
ATOM 2219 O O . CYS A 1 272 ? -6.513 16.306 -0.192 1.00 55.06 272 CYS A O 1
ATOM 2222 N N . GLY A 1 273 ? -8.215 15.045 0.577 1.00 54.82 273 GLY A N 1
ATOM 2223 C CA . GLY A 1 273 ? -9.256 15.920 0.073 1.00 51.56 273 GLY A CA 1
ATOM 2224 C C . GLY A 1 273 ? -9.543 15.773 -1.406 1.00 54.38 273 GLY A C 1
ATOM 2225 O O . GLY A 1 273 ? -10.448 16.447 -1.917 1.00 57.36 273 GLY A O 1
ATOM 2226 N N . GLU A 1 274 ? -8.811 14.907 -2.109 1.00 56.01 274 GLU A N 1
ATOM 2227 C CA . GLU A 1 274 ? -8.982 14.744 -3.548 1.00 61.07 274 GLU A CA 1
ATOM 2228 C C . GLU A 1 274 ? -9.804 13.498 -3.884 1.00 61.22 274 GLU A C 1
ATOM 2229 O O . GLU A 1 274 ? -10.962 13.616 -4.304 1.00 66.65 274 GLU A O 1
ATOM 2235 N N . PHE A 1 275 ? -9.214 12.310 -3.717 1.00 58.06 275 PHE A N 1
ATOM 2236 C CA . PHE A 1 275 ? -9.910 11.057 -4.003 1.00 53.65 275 PHE A CA 1
ATOM 2237 C C . PHE A 1 275 ? -11.186 10.985 -3.177 1.00 51.60 275 PHE A C 1
ATOM 2238 O O . PHE A 1 275 ? -11.217 11.414 -2.023 1.00 53.20 275 PHE A O 1
ATOM 2246 N N . ASP A 1 276 ? -12.251 10.450 -3.764 1.00 50.61 276 ASP A N 1
ATOM 2247 C CA . ASP A 1 276 ? -13.540 10.405 -3.076 1.00 45.80 276 ASP A CA 1
ATOM 2248 C C . ASP A 1 276 ? -13.801 9.050 -2.445 1.00 39.47 276 ASP A C 1
ATOM 2249 O O . ASP A 1 276 ? -14.937 8.572 -2.442 1.00 42.89 276 ASP A O 1
ATOM 2254 N N . ASN A 1 277 ? -12.771 8.423 -1.885 1.00 35.16 277 ASN A N 1
ATOM 2255 C CA . ASN A 1 277 ? -12.841 7.018 -1.514 1.00 31.45 277 ASN A CA 1
ATOM 2256 C C . ASN A 1 277 ? -13.446 6.813 -0.127 1.00 28.86 277 ASN A C 1
ATOM 2257 O O . ASN A 1 277 ? -13.399 7.683 0.752 1.00 29.72 277 ASN A O 1
ATOM 2262 N N . ALA A 1 278 ? -13.967 5.612 0.083 1.00 29.63 278 ALA A N 1
ATOM 2263 C CA . ALA A 1 278 ? -14.256 5.186 1.439 1.00 24.77 278 ALA A CA 1
ATOM 2264 C C . ALA A 1 278 ? -12.963 4.714 2.113 1.00 26.02 278 ALA A C 1
ATOM 2265 O O . ALA A 1 278 ? -11.934 4.499 1.462 1.00 23.09 278 ALA A O 1
ATOM 2267 N N . GLY A 1 279 ? -13.012 4.588 3.438 1.00 21.56 279 GLY A N 1
ATOM 2268 C CA . GLY A 1 279 ? -12.060 3.778 4.168 1.00 20.81 279 GLY A CA 1
ATOM 2269 C C . GLY A 1 279 ? -12.722 2.463 4.542 1.00 20.84 279 GLY A C 1
ATOM 2270 O O . GLY A 1 279 ? -13.941 2.390 4.723 1.00 23.20 279 GLY A O 1
ATOM 2271 N N . ALA A 1 280 ? -11.912 1.420 4.670 1.00 21.36 280 ALA A N 1
ATOM 2272 C CA . ALA A 1 280 ? -12.386 0.129 5.150 1.00 19.92 280 ALA A CA 1
ATOM 2273 C C . ALA A 1 280 ? -11.499 -0.352 6.279 1.00 21.10 280 ALA A C 1
ATOM 2274 O O . ALA A 1 280 ? -10.323 0.001 6.359 1.00 19.81 280 ALA A O 1
ATOM 2276 N N . MET A 1 281 ? -12.083 -1.159 7.151 1.00 20.11 281 MET A N 1
ATOM 2277 C CA . MET A 1 281 ? -11.361 -1.879 8.187 1.00 22.11 281 MET A CA 1
ATOM 2278 C C . MET A 1 281 ? -11.766 -3.344 8.081 1.00 22.23 281 MET A C 1
ATOM 2279 O O . MET A 1 281 ? -12.959 -3.642 7.994 1.00 26.36 281 MET A O 1
ATOM 2284 N N . MET A 1 282 ? -10.797 -4.255 8.028 1.00 20.24 282 MET A N 1
ATOM 2285 C CA . MET A 1 282 ? -11.106 -5.664 7.809 1.00 22.46 282 MET A CA 1
ATOM 2286 C C . MET A 1 282 ? -11.161 -6.401 9.137 1.00 21.81 282 MET A C 1
ATOM 2287 O O . MET A 1 282 ? -10.233 -6.317 9.938 1.00 23.33 282 MET A O 1
ATOM 2292 N N . SER A 1 283 ? -12.246 -7.129 9.362 1.00 24.73 283 SER A N 1
ATOM 2293 C CA . SER A 1 283 ? -12.416 -7.901 10.582 1.00 27.33 283 SER A CA 1
ATOM 2294 C C . SER A 1 283 ? -12.179 -9.373 10.253 1.00 27.97 283 SER A C 1
ATOM 2295 O O . SER A 1 283 ? -12.839 -9.927 9.366 1.00 28.54 283 SER A O 1
ATOM 2298 N N . VAL A 1 284 ? -11.232 -9.995 10.953 1.00 23.33 284 VAL A N 1
ATOM 2299 C CA . VAL A 1 284 ? -10.907 -11.407 10.776 1.00 27.33 284 VAL A CA 1
ATOM 2300 C C . VAL A 1 284 ? -11.416 -12.152 12.003 1.00 30.67 284 VAL A C 1
ATOM 2301 O O . VAL A 1 284 ? -11.080 -11.784 13.136 1.00 27.63 284 VAL A O 1
ATOM 2305 N N . ASP A 1 285 ? -12.249 -13.179 11.794 1.00 33.37 285 ASP A N 1
ATOM 2306 C CA . ASP A 1 285 ? -12.780 -13.950 12.918 1.00 34.76 285 ASP A CA 1
ATOM 2307 C C . ASP A 1 285 ? -11.995 -15.249 13.074 1.00 32.47 285 ASP A C 1
ATOM 2308 O O . ASP A 1 285 ? -11.081 -15.532 12.303 1.00 34.40 285 ASP A O 1
ATOM 2313 N N . GLU A 1 286 ? -12.318 -16.027 14.117 1.00 39.16 286 GLU A N 1
ATOM 2314 C CA . GLU A 1 286 ? -11.499 -17.207 14.406 1.00 36.36 286 GLU A CA 1
ATOM 2315 C C . GLU A 1 286 ? -11.535 -18.224 13.276 1.00 36.07 286 GLU A C 1
ATOM 2316 O O . GLU A 1 286 ? -10.605 -19.034 13.162 1.00 40.01 286 GLU A O 1
ATOM 2322 N N . SER A 1 287 ? -12.569 -18.194 12.431 1.00 36.66 287 SER A N 1
ATOM 2323 C CA . SER A 1 287 ? -12.603 -19.036 11.241 1.00 37.15 287 SER A CA 1
ATOM 2324 C C . SER A 1 287 ? -11.764 -18.462 10.100 1.00 37.78 287 SER A C 1
ATOM 2325 O O . SER A 1 287 ? -11.755 -19.034 9.000 1.00 33.16 287 SER A O 1
ATOM 2328 N N . LEU A 1 288 ? -11.070 -17.345 10.343 1.00 33.32 288 LEU A N 1
ATOM 2329 C CA . LEU A 1 288 ? -10.252 -16.662 9.342 1.00 27.58 288 LEU A CA 1
ATOM 2330 C C . LEU A 1 288 ? -11.092 -16.218 8.164 1.00 28.12 288 LEU A C 1
ATOM 2331 O O . LEU A 1 288 ? -10.598 -16.113 7.041 1.00 27.90 288 LEU A O 1
ATOM 2336 N N . LEU A 1 289 ? -12.377 -15.972 8.422 1.00 32.14 289 LEU A N 1
ATOM 2337 C CA . LEU A 1 289 ? -13.244 -15.293 7.473 1.00 31.00 289 LEU A CA 1
ATOM 2338 C C . LEU A 1 289 ? -13.132 -13.794 7.693 1.00 31.68 289 LEU A C 1
ATOM 2339 O O . LEU A 1 289 ? -13.032 -13.320 8.832 1.00 28.33 289 LEU A O 1
ATOM 2344 N N . CYS A 1 290 ? -13.175 -13.058 6.592 1.00 31.82 290 CYS A N 1
ATOM 2345 C CA . CYS A 1 290 ? -12.941 -11.629 6.581 1.00 30.02 290 CYS A CA 1
ATOM 2346 C C . CYS A 1 290 ? -14.240 -10.911 6.273 1.00 31.38 290 CYS A C 1
ATOM 2347 O O . CYS A 1 290 ? -14.924 -11.260 5.307 1.00 35.03 290 CYS A O 1
ATOM 2350 N N . SER A 1 291 ? -14.575 -9.913 7.088 1.00 27.67 291 SER A N 1
ATOM 2351 C CA . SER A 1 291 ? -15.647 -8.976 6.784 1.00 27.09 291 SER A CA 1
ATOM 2352 C C . SER A 1 291 ? -15.115 -7.545 6.887 1.00 31.35 291 SER A C 1
ATOM 2353 O O . SER A 1 291 ? -14.060 -7.295 7.481 1.00 28.55 291 SER A O 1
ATOM 2356 N N . PHE A 1 292 ? -15.843 -6.596 6.297 1.00 29.08 292 PHE A N 1
ATOM 2357 C CA . PHE A 1 292 ? -15.354 -5.229 6.166 1.00 28.00 292 PHE A CA 1
ATOM 2358 C C . PHE A 1 292 ? -16.351 -4.230 6.729 1.00 30.64 292 PHE A C 1
ATOM 2359 O O . PHE A 1 292 ? -17.530 -4.237 6.350 1.00 32.03 292 PHE A O 1
ATOM 2367 N N . GLN A 1 293 ? -15.871 -3.369 7.628 1.00 23.86 293 GLN A N 1
ATOM 2368 C CA . GLN A 1 293 ? -16.615 -2.203 8.073 1.00 23.63 293 GLN A CA 1
ATOM 2369 C C . GLN A 1 293 ? -16.194 -1.008 7.231 1.00 23.77 293 GLN A C 1
ATOM 2370 O O . GLN A 1 293 ? -15.000 -0.729 7.078 1.00 23.06 293 GLN A O 1
ATOM 2376 N N . ILE A 1 294 ? -17.183 -0.319 6.674 1.00 23.31 294 ILE A N 1
ATOM 2377 C CA . ILE A 1 294 ? -16.968 0.711 5.675 1.00 18.40 294 ILE A CA 1
ATOM 2378 C C . ILE A 1 294 ? -17.200 2.062 6.332 1.00 25.82 294 ILE A C 1
ATOM 2379 O O . ILE A 1 294 ? -18.195 2.265 7.052 1.00 23.76 294 ILE A O 1
ATOM 2384 N N . LEU A 1 295 ? -16.255 2.969 6.108 1.00 24.68 295 LEU A N 1
ATO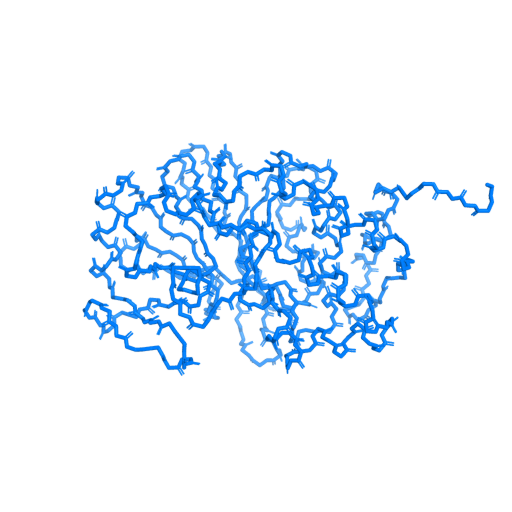M 2385 C CA . LEU A 1 295 ? -16.291 4.337 6.595 1.00 21.56 295 LEU A CA 1
ATOM 2386 C C . LEU A 1 295 ? -16.376 5.199 5.347 1.00 24.21 295 LEU A C 1
ATOM 2387 O O . LEU A 1 295 ? -15.379 5.380 4.638 1.00 23.97 295 LEU A O 1
ATOM 2392 N N . LYS A 1 296 ? -17.564 5.680 5.057 1.00 24.58 296 LYS A N 1
ATOM 2393 C CA . LYS A 1 296 ? -17.714 6.531 3.896 1.00 26.35 296 LYS A CA 1
ATOM 2394 C C . LYS A 1 296 ? -17.246 7.943 4.227 1.00 28.50 296 LYS A C 1
ATOM 2395 O O . LYS A 1 296 ? -17.298 8.372 5.386 1.00 29.86 296 LYS A O 1
ATOM 2401 N N . PRO A 1 297 ? -16.763 8.675 3.233 1.00 29.12 297 PRO A N 1
ATOM 2402 C CA . PRO A 1 297 ? -16.224 10.006 3.507 1.00 32.18 297 PRO A CA 1
ATOM 2403 C C . PRO A 1 297 ? -17.307 10.944 4.012 1.00 38.21 297 PRO A C 1
ATOM 2404 O O . PRO A 1 297 ? -18.409 10.994 3.466 1.00 35.89 297 PRO A O 1
ATOM 2408 N N . ALA A 1 298 ? -17.001 11.648 5.100 1.00 40.12 298 ALA A N 1
ATOM 2409 C CA . ALA A 1 298 ? -17.705 12.885 5.415 1.00 46.04 298 ALA A CA 1
ATOM 2410 C C . ALA A 1 298 ? -17.116 13.961 4.513 1.00 52.14 298 ALA A C 1
ATOM 2411 O O . ALA A 1 298 ? -16.776 15.049 4.966 1.00 59.21 298 ALA A O 1
#

InterPro domains:
  IPR004843 Calcineurin-like, phosphoesterase domain [PF00149] (57-250)
  IPR006186 Serine/threonine-specific protein phosphatase/bis(5-nucleosyl)-tetraphosphatase [PR00114] (57-84)
  IPR006186 Serine/threonine-specific protein phosphatase/bis(5-nucleosyl)-tetraphosphatase [PR00114] (86-113)
  IPR006186 Serine/threonine-specific protein phosphatase/bis(5-nucleosyl)-tetraphosphatase [PR00114] (119-143)
  IPR006186 Serine/threonine-specific protein phosphatase/bis(5-nucleosyl)-tetraphosphatase [PR00114] (153-179)
  IPR006186 Serine/threonine-specific protein phosphatase/bis(5-nucleosyl)-tetraphosphatase [PR00114] (182-209)
  IPR006186 Serine/threonine-specific protein phosphatase/bis(5-nucleosyl)-tetraphosphatase [PR00114] (239-259)
  IPR006186 Serine/threonine-specific protein phosphatase/bis(5-nucleosyl)-tetraphosphatase [PR00114] (261-277)
  IPR006186 Serine/threonine-specific protein phosphatase/bis(5-nucleosyl)-tetraphosphatase [PS00125] (120-125)
  IPR006186 Serine/threonine-specific protein phosphatase/bis(5-nucleosyl)-tetraphosphatase [SM00156] (29-299)
  IPR029052 Metallo-dependent phosphatase-like [G3DSA:3.60.21.10] (1-306)
  IPR029052 Metallo-dependent phosphatase-like [SSF56300] (22-300)
  IPR031675 Serine-threonine protein phosphatase, N-terminal [PF16891] (8-55)
  IPR050341 Serine/threonine-protein phosphatase PP1 catalytic subunit [PTHR11668] (10-301)

Radius of gyration: 18.07 Å; Cα contacts (8 Å, |Δi|>4): 670; chains: 1; bounding box: 36×46×59 Å